Protein AF-A0A8T5A4I4-F1 (afdb_monomer)

pLDDT: mean 79.69, std 13.58, range [39.5, 96.0]

Solvent-accessible surface area (backbone atoms only — not comparable to full-atom values): 17434 Å² total; per-residue (Å²): 123,56,66,47,76,58,90,65,45,59,46,64,82,46,79,45,33,82,41,79,46,53,24,94,77,34,91,79,58,47,58,50,51,38,67,38,46,61,71,57,48,50,56,51,32,55,55,52,27,55,41,34,72,75,67,50,87,82,54,98,83,50,48,92,65,60,65,69,83,78,52,96,81,62,87,65,69,62,61,51,71,70,53,51,48,45,54,47,27,28,56,86,64,82,72,88,83,58,47,38,52,40,41,40,75,75,38,93,63,58,62,67,54,62,55,52,50,49,48,52,29,50,49,54,29,32,78,69,68,49,38,54,69,53,56,52,35,33,53,70,64,42,90,46,72,52,47,50,54,27,56,75,47,74,68,48,74,60,69,67,59,52,51,51,51,42,53,27,52,51,69,37,36,79,58,71,49,84,70,76,63,74,59,83,57,52,49,64,56,53,37,52,44,50,33,51,66,70,52,64,54,56,70,80,41,68,71,53,42,54,50,47,35,65,75,71,64,52,74,63,53,68,59,56,31,51,57,35,39,79,72,74,40,54,69,56,61,31,47,51,45,53,54,22,59,78,61,74,44,67,64,73,62,44,65,80,51,56,76,82,60,94,71,69,55,60,48,78,41,52,70,92,51,41,68,60,42,46,76,73,62,36,45,83,74,50,75,39,79,80,66,34,35,34,32,35,36,126

Secondary structure (DSSP, 8-state):
--EEEETTEEEESSSSEEEEEPGGGSTTSS-EEEEE-HHHHHHHHHHHHHHHHTT----TTS-SSPPSS--TT---SS--HHHHHHHHH-----SSSS--HHHHTT----THHHHHHHHHHHHHHHHTTSS-HHHHHHHTT---HHHHHHHHTTT---HHHHHHHHHHHHHHHHHH-SS-------HHHHHHHHHHHTT-S-TTSHHHHHHHHHHHT-TTHHHHHHHHHHTT--HHHHHHHHHHHHTT--THHHHTT--SSTTS-EEEE-HHHHHHHHHTTEEEEEE-TTS-EEEEE-

Foldseek 3Di:
DQWDDDQLFIDGVDAQAKDKDALVRFPNSAIAIAGHHPVRVVVLRVVSSVCSVVVDDDDPQQESDADPDDDVPCPDRDDDPVVVQDQQQFDPDDDPDHTDHQVSVVHNDGPCVLVVQVLVLVVVLCVVVLDPPQLSCRNSSHDDDVSVVCVVVVNDDDPVVVVVSSSSVNSSNCSNDPPNPPPVPPLVLQQVLVCQLQVVQDLVDPVSLVVLCVVLVPPPLVVQLVVVVVVVDDSSLSSSVSSCVSSVHDSVSCVVVPPPDPPKDKDKAAPVCVVVVVVVQKDWDDQGSVRITIIIHD

Mean predicted aligned error: 16.3 Å

Structure (mmCIF, N/CA/C/O backbone):
data_AF-A0A8T5A4I4-F1
#
_entry.id   AF-A0A8T5A4I4-F1
#
loop_
_atom_site.group_PDB
_atom_site.id
_atom_site.type_symbol
_atom_site.label_atom_id
_atom_site.label_alt_id
_atom_site.label_comp_id
_atom_site.label_asym_id
_atom_site.label_entity_id
_atom_site.label_seq_id
_atom_site.pdbx_PDB_ins_code
_atom_site.Cartn_x
_atom_site.Cartn_y
_atom_site.Cartn_z
_atom_site.occupancy
_atom_site.B_iso_or_equiv
_atom_site.auth_seq_id
_atom_site.auth_comp_id
_atom_site.auth_asym_id
_atom_site.auth_atom_id
_atom_site.pdbx_PDB_model_num
ATOM 1 N N . PRO A 1 1 ? -9.630 -7.684 15.378 1.00 78.06 1 PRO A N 1
ATOM 2 C CA . PRO A 1 1 ? -8.621 -6.972 14.564 1.00 78.06 1 PRO A CA 1
ATOM 3 C C . PRO A 1 1 ? -7.749 -8.013 13.879 1.00 78.06 1 PRO A C 1
ATOM 5 O O . PRO A 1 1 ? -7.455 -9.009 14.527 1.00 78.06 1 PRO A O 1
ATOM 8 N N . GLU A 1 2 ? -7.397 -7.813 12.613 1.00 90.31 2 GLU A N 1
ATOM 9 C CA . GLU A 1 2 ? -6.528 -8.745 11.870 1.00 90.31 2 GLU A CA 1
ATOM 10 C C . GLU A 1 2 ? -5.041 -8.537 12.210 1.00 90.31 2 GLU A C 1
ATOM 12 O O . GLU A 1 2 ? -4.198 -9.296 11.761 1.00 90.31 2 GLU A O 1
ATOM 17 N N . LEU A 1 3 ? -4.719 -7.519 13.015 1.00 91.75 3 LEU A N 1
ATOM 18 C CA . LEU A 1 3 ? -3.384 -7.241 13.540 1.00 91.75 3 LEU A CA 1
ATOM 19 C C . LEU A 1 3 ? -3.188 -7.936 14.894 1.00 91.75 3 LEU A C 1
ATOM 21 O O . LEU A 1 3 ? -4.034 -7.809 15.789 1.00 91.75 3 LEU A O 1
ATOM 25 N N . ARG A 1 4 ? -2.051 -8.616 15.058 1.00 91.81 4 ARG A N 1
ATOM 26 C CA . ARG A 1 4 ? -1.591 -9.242 16.302 1.00 91.81 4 ARG A CA 1
ATOM 27 C C . ARG A 1 4 ? -0.235 -8.685 16.709 1.00 91.81 4 ARG A C 1
ATOM 29 O O . ARG A 1 4 ? 0.627 -8.465 15.869 1.00 91.81 4 ARG A O 1
ATOM 36 N N . ILE A 1 5 ? -0.063 -8.487 18.012 1.00 89.81 5 ILE A N 1
ATOM 37 C CA . ILE A 1 5 ? 1.209 -8.094 18.617 1.00 89.81 5 ILE A CA 1
ATOM 38 C C . ILE A 1 5 ? 1.681 -9.272 19.465 1.00 89.81 5 ILE A C 1
ATOM 40 O O . ILE A 1 5 ? 0.932 -9.752 20.319 1.00 89.81 5 ILE A O 1
ATOM 44 N N . ARG A 1 6 ? 2.894 -9.759 19.202 1.00 85.56 6 ARG A N 1
ATOM 45 C CA . ARG A 1 6 ? 3.540 -10.853 19.935 1.00 85.56 6 ARG A CA 1
ATOM 46 C C . ARG A 1 6 ? 4.913 -10.375 20.392 1.00 85.56 6 ARG A C 1
ATOM 48 O O . ARG A 1 6 ? 5.853 -10.334 19.606 1.00 85.56 6 ARG A O 1
ATOM 55 N N . GLY A 1 7 ? 5.017 -9.973 21.659 1.00 84.19 7 GLY A N 1
ATOM 56 C CA . GLY A 1 7 ? 6.235 -9.350 22.179 1.00 84.19 7 GLY A CA 1
ATOM 57 C C . GLY A 1 7 ? 6.547 -8.050 21.434 1.00 84.19 7 GLY A C 1
ATOM 58 O O . GLY A 1 7 ? 5.744 -7.121 21.462 1.00 84.19 7 GLY A O 1
ATOM 59 N N . SER A 1 8 ? 7.692 -8.006 20.755 1.00 84.62 8 SER A N 1
ATOM 60 C CA . SER A 1 8 ? 8.149 -6.866 19.949 1.00 84.62 8 SER A CA 1
ATOM 61 C C . SER A 1 8 ? 7.781 -6.956 18.463 1.00 84.62 8 SER A C 1
ATOM 63 O O . SER A 1 8 ? 8.153 -6.067 17.703 1.00 84.62 8 SER A O 1
ATOM 65 N N . THR A 1 9 ? 7.069 -8.004 18.036 1.00 88.94 9 THR A N 1
ATOM 66 C CA . THR A 1 9 ? 6.743 -8.254 16.624 1.00 88.94 9 THR A CA 1
ATOM 67 C C . THR A 1 9 ? 5.265 -8.010 16.340 1.00 88.94 9 THR A C 1
ATOM 69 O O . THR A 1 9 ? 4.391 -8.361 17.142 1.00 88.94 9 THR A O 1
ATOM 72 N N . VAL A 1 10 ? 4.979 -7.429 15.175 1.00 91.56 10 VAL A N 1
ATOM 73 C CA . VAL A 1 10 ? 3.622 -7.177 14.680 1.00 91.56 10 VAL A CA 1
ATOM 74 C C . VAL A 1 10 ? 3.348 -8.025 13.439 1.00 91.56 10 VAL A C 1
ATOM 76 O O . VAL A 1 10 ? 4.102 -8.018 12.468 1.00 91.56 10 VAL A O 1
ATOM 79 N N . GLU A 1 11 ? 2.229 -8.744 13.458 1.00 93.06 11 GLU A N 1
ATOM 80 C CA . GLU A 1 11 ? 1.799 -9.640 12.383 1.00 93.06 11 GLU A CA 1
ATOM 81 C C . GLU A 1 11 ? 0.372 -9.310 11.935 1.00 93.06 11 GLU A C 1
ATOM 83 O O . GLU A 1 11 ? -0.484 -8.943 12.745 1.00 93.06 11 GLU A O 1
ATOM 88 N N . PHE A 1 12 ? 0.101 -9.474 10.640 1.00 93.88 12 PHE A N 1
ATOM 89 C CA . PHE A 1 12 ? -1.241 -9.367 10.070 1.00 93.88 12 PHE A CA 1
ATOM 90 C C . PHE A 1 12 ? -1.738 -10.757 9.669 1.00 93.88 12 PHE A C 1
ATOM 92 O O . PHE A 1 12 ? -1.123 -11.421 8.843 1.00 93.88 12 PHE A O 1
ATOM 99 N N . GLU A 1 13 ? -2.877 -11.181 10.217 1.00 93.81 13 GLU A N 1
ATOM 100 C CA . GLU A 1 13 ? -3.538 -12.449 9.876 1.00 93.81 13 GLU A CA 1
ATOM 101 C C . GLU A 1 13 ? -4.001 -12.478 8.412 1.00 93.81 13 GLU A C 1
ATOM 103 O O . GLU A 1 13 ? -4.062 -13.540 7.797 1.00 93.81 13 GLU A O 1
ATOM 108 N N . LYS A 1 14 ? -4.360 -11.311 7.856 1.00 93.88 14 LYS A N 1
ATOM 109 C CA . LYS A 1 14 ? -4.823 -11.148 6.474 1.00 93.88 14 LYS A CA 1
ATOM 110 C C . LYS A 1 14 ? -4.240 -9.882 5.856 1.00 93.88 14 LYS A C 1
ATOM 112 O O . LYS A 1 14 ? -4.303 -8.811 6.459 1.00 93.88 14 LYS A O 1
ATOM 117 N N . VAL A 1 15 ? -3.740 -10.009 4.628 1.00 92.62 15 VAL A N 1
ATOM 118 C CA . VAL A 1 15 ? -3.205 -8.914 3.805 1.00 92.62 15 VAL A CA 1
ATOM 119 C C . VAL A 1 15 ? -3.839 -8.999 2.409 1.00 92.62 15 VAL A C 1
ATOM 121 O O . VAL A 1 15 ? -3.802 -10.084 1.818 1.00 92.62 15 VAL A O 1
ATOM 124 N N . PRO A 1 16 ? -4.422 -7.920 1.847 1.00 95.94 16 PRO A N 1
ATOM 125 C CA . PRO A 1 16 ? -4.654 -6.584 2.424 1.00 95.94 16 PRO A CA 1
ATOM 126 C C . PRO A 1 16 ? -5.438 -6.625 3.745 1.00 95.94 16 PRO A C 1
ATOM 128 O O . PRO A 1 16 ? -6.380 -7.409 3.839 1.00 95.94 16 PRO A O 1
ATOM 131 N N . THR A 1 17 ? -5.101 -5.811 4.755 1.00 95.81 17 THR A N 1
ATOM 132 C CA . THR A 1 17 ? -5.809 -5.843 6.058 1.00 95.81 17 THR A CA 1
ATOM 133 C C . THR A 1 17 ? -7.018 -4.907 6.089 1.00 95.81 17 THR A C 1
ATOM 135 O O . THR A 1 17 ? -7.000 -3.835 5.487 1.00 95.81 17 THR A O 1
ATOM 138 N N . MET A 1 18 ? -8.093 -5.280 6.782 1.00 94.81 18 MET A N 1
ATOM 139 C CA . MET A 1 18 ? -9.329 -4.494 6.825 1.00 94.81 18 MET A CA 1
ATOM 140 C C . MET A 1 18 ? -9.218 -3.253 7.727 1.00 94.81 18 MET A C 1
ATOM 142 O O . MET A 1 18 ? -8.972 -3.349 8.931 1.00 94.81 18 MET A O 1
ATOM 146 N N . ILE A 1 19 ? -9.564 -2.085 7.177 1.00 93.12 19 ILE A N 1
ATOM 147 C CA . ILE A 1 19 ? -9.768 -0.826 7.904 1.00 93.12 19 ILE A CA 1
ATOM 148 C C . ILE A 1 19 ? -11.266 -0.529 7.995 1.00 93.12 19 ILE A C 1
ATOM 150 O O . ILE A 1 19 ? -11.936 -0.314 6.987 1.00 93.12 19 ILE A O 1
ATOM 154 N N . ARG A 1 20 ? -11.801 -0.441 9.218 1.00 91.00 20 ARG A N 1
ATOM 155 C CA . ARG A 1 20 ? -13.218 -0.114 9.460 1.00 91.00 20 ARG A CA 1
ATOM 156 C C . ARG A 1 20 ? -13.394 1.372 9.757 1.00 91.00 20 ARG A C 1
ATOM 158 O O . ARG A 1 20 ? -12.816 1.894 10.711 1.00 91.00 20 ARG A O 1
ATOM 165 N N . VAL A 1 21 ? -14.259 2.034 8.995 1.00 88.38 21 VAL A N 1
ATOM 166 C CA . VAL A 1 21 ? -14.640 3.432 9.202 1.00 88.38 21 VAL A CA 1
ATOM 167 C C . VAL A 1 21 ? -15.964 3.485 9.957 1.00 88.38 21 VAL A C 1
ATOM 169 O O . VAL A 1 21 ? -16.964 2.882 9.567 1.00 88.38 21 VAL A O 1
ATOM 172 N N . ARG A 1 22 ? -15.965 4.198 11.086 1.00 86.62 22 ARG A N 1
ATOM 173 C CA . ARG A 1 22 ? -17.147 4.352 11.944 1.00 86.62 22 ARG A CA 1
ATOM 174 C C . ARG A 1 22 ? -18.182 5.248 11.264 1.00 86.62 22 ARG A C 1
ATOM 176 O O . ARG A 1 22 ? -17.816 6.228 10.622 1.00 86.62 22 ARG A O 1
ATOM 183 N N . ALA A 1 23 ? -19.462 4.977 11.512 1.00 84.88 23 ALA A N 1
ATOM 184 C CA . ALA A 1 23 ? -20.585 5.781 11.024 1.00 84.88 23 ALA A CA 1
ATOM 185 C C . ALA A 1 23 ? -20.416 7.288 11.270 1.00 84.88 23 ALA A C 1
ATOM 187 O O . ALA A 1 23 ? -20.664 8.089 10.377 1.00 84.88 23 ALA A O 1
ATOM 188 N N . SER A 1 24 ? -19.927 7.680 12.451 1.00 84.50 24 SER A N 1
ATOM 189 C CA . SER A 1 24 ? -19.720 9.089 12.816 1.00 84.50 24 SER A CA 1
ATOM 190 C C . SER A 1 24 ? -18.698 9.829 11.947 1.00 84.50 24 SER A C 1
ATOM 192 O O . SER A 1 24 ? -18.703 11.056 11.923 1.00 84.50 24 SER A O 1
ATOM 194 N N . LEU A 1 25 ? -17.824 9.101 11.250 1.00 80.88 25 LEU A N 1
ATOM 195 C CA . LEU A 1 25 ? -16.804 9.649 10.353 1.00 80.88 25 LEU A CA 1
ATOM 196 C C . LEU A 1 25 ? -17.184 9.502 8.875 1.00 80.88 25 LEU A C 1
ATOM 198 O O . LEU A 1 25 ? -16.483 10.021 8.008 1.00 80.88 25 LEU A O 1
ATOM 202 N N . SER A 1 26 ? -18.276 8.796 8.578 1.00 79.06 26 SER A N 1
ATOM 203 C CA . SER A 1 26 ? -18.763 8.612 7.218 1.00 79.06 26 SER A CA 1
ATOM 204 C C . SER A 1 26 ? -19.662 9.770 6.793 1.00 79.06 26 SER A C 1
ATOM 206 O O . SER A 1 26 ? -20.512 10.233 7.557 1.00 79.06 26 SER A O 1
ATOM 208 N N . LYS A 1 27 ? -19.540 10.190 5.528 1.00 73.50 27 LYS A N 1
ATOM 209 C CA . LYS A 1 27 ? -20.433 11.190 4.918 1.00 73.50 27 LYS A CA 1
ATOM 210 C C . LYS A 1 27 ? -21.892 10.733 4.907 1.00 73.50 27 LYS A C 1
ATOM 212 O O . LYS A 1 27 ? -22.799 11.556 4.962 1.00 73.50 27 LYS A O 1
ATOM 217 N N . THR A 1 28 ? -22.115 9.429 4.840 1.00 74.19 28 THR A N 1
ATOM 218 C CA . THR A 1 28 ? -23.440 8.810 4.746 1.00 74.19 28 THR A CA 1
ATOM 219 C C . THR A 1 28 ? -24.008 8.434 6.111 1.00 74.19 28 THR A C 1
ATOM 221 O O . THR A 1 28 ? -25.139 7.967 6.189 1.00 74.19 28 THR A O 1
ATOM 224 N N . ARG A 1 29 ? -23.243 8.658 7.195 1.00 78.19 29 ARG A N 1
ATOM 225 C CA . ARG A 1 29 ? -23.538 8.198 8.564 1.00 78.19 29 ARG A CA 1
ATOM 226 C C . ARG A 1 29 ? -23.704 6.682 8.693 1.00 78.19 29 ARG A C 1
ATOM 228 O O . ARG A 1 29 ? -24.225 6.202 9.696 1.00 78.19 29 ARG A O 1
ATOM 235 N N . LEU A 1 30 ? -23.216 5.928 7.714 1.00 78.00 30 LEU A N 1
ATOM 236 C CA . LEU A 1 30 ? -23.162 4.475 7.742 1.00 78.00 30 LEU A CA 1
ATOM 237 C C . LEU A 1 30 ? -21.717 4.030 7.963 1.00 78.00 30 LEU A C 1
ATOM 239 O O . LEU A 1 30 ? -20.795 4.671 7.450 1.00 78.00 30 LEU A O 1
ATOM 243 N N . PRO A 1 31 ? -21.473 2.973 8.758 1.00 82.31 31 PRO A N 1
ATOM 244 C CA . PRO A 1 31 ? -20.144 2.392 8.791 1.00 82.31 31 PRO A CA 1
ATOM 245 C C . PRO A 1 31 ? -19.814 1.847 7.397 1.00 82.31 31 PRO A C 1
ATOM 247 O O . PRO A 1 31 ? -20.711 1.471 6.650 1.00 82.31 31 PRO A O 1
ATOM 250 N N . TYR A 1 32 ? -18.537 1.763 7.062 1.00 87.31 32 TYR A N 1
ATOM 251 C CA . TYR A 1 32 ? -18.052 1.017 5.899 1.00 87.31 32 TYR A CA 1
ATOM 252 C C . TYR A 1 32 ? -16.645 0.509 6.204 1.00 87.31 32 TYR A C 1
ATOM 254 O O . TYR A 1 32 ? -16.100 0.766 7.285 1.00 87.31 32 TYR A O 1
ATOM 262 N N . PHE A 1 33 ? -16.058 -0.247 5.289 1.00 91.69 33 PHE A N 1
ATOM 263 C CA . PHE A 1 33 ? -14.666 -0.645 5.408 1.00 91.69 33 PHE A CA 1
ATOM 264 C C . PHE A 1 33 ? -13.950 -0.487 4.074 1.00 91.69 33 PHE A C 1
ATOM 266 O O . PHE A 1 33 ? -14.558 -0.457 3.009 1.00 91.69 33 PHE A O 1
ATOM 273 N N . THR A 1 34 ? -12.639 -0.382 4.169 1.00 93.50 34 THR A N 1
ATOM 274 C CA . THR A 1 34 ? -11.708 -0.479 3.051 1.00 93.50 34 THR A CA 1
ATOM 275 C C . THR A 1 34 ? -10.563 -1.390 3.482 1.00 93.50 34 THR A C 1
ATOM 277 O O . THR A 1 34 ? -10.596 -1.946 4.585 1.00 93.50 34 THR A O 1
ATOM 280 N N . PHE A 1 35 ? -9.553 -1.548 2.641 1.00 95.69 35 PHE A N 1
ATOM 281 C CA . PHE A 1 35 ? -8.367 -2.322 2.965 1.00 95.69 35 PHE A CA 1
ATOM 282 C C . PHE A 1 35 ? -7.110 -1.453 2.944 1.00 95.69 35 PHE A C 1
ATOM 284 O O . PHE A 1 35 ? -7.068 -0.405 2.302 1.00 95.69 35 PHE A O 1
ATOM 291 N N . LEU A 1 36 ? -6.099 -1.887 3.689 1.00 95.12 36 LEU A N 1
ATOM 292 C CA . LEU A 1 36 ? -4.731 -1.398 3.615 1.00 95.12 36 LEU A CA 1
ATOM 293 C C . LEU A 1 36 ? -3.931 -2.388 2.778 1.00 95.12 36 LEU A C 1
ATOM 295 O O . LEU A 1 36 ? -3.883 -3.573 3.115 1.00 95.12 36 LEU A O 1
ATOM 299 N N . CYS A 1 37 ? -3.328 -1.901 1.698 1.00 94.19 37 CYS A N 1
ATOM 300 C CA . CYS A 1 37 ? -2.510 -2.711 0.805 1.00 94.19 37 CYS A CA 1
ATOM 301 C C . CYS A 1 37 ? -1.266 -3.278 1.519 1.00 94.19 37 CYS A C 1
ATOM 303 O O . CYS A 1 37 ? -0.893 -2.811 2.598 1.00 94.19 37 CYS A O 1
ATOM 305 N N . SER A 1 38 ? -0.617 -4.277 0.924 1.00 92.56 38 SER A N 1
ATOM 306 C CA . SER A 1 38 ? 0.567 -4.944 1.481 1.00 92.56 38 SER A CA 1
ATOM 307 C C . SER A 1 38 ? 1.708 -3.981 1.837 1.00 92.56 38 SER A C 1
ATOM 309 O O . SER A 1 38 ? 2.175 -4.017 2.970 1.00 92.56 38 SER A O 1
ATOM 311 N N . GLU A 1 39 ? 2.073 -3.048 0.952 1.00 93.19 39 GLU A N 1
ATOM 312 C CA . GLU A 1 39 ? 3.050 -1.978 1.220 1.00 93.19 39 GLU A CA 1
ATOM 313 C C . GLU A 1 39 ? 2.662 -1.146 2.454 1.00 93.19 39 GLU A C 1
ATOM 315 O O . GLU A 1 39 ? 3.468 -0.935 3.359 1.00 93.19 39 GLU A O 1
ATOM 320 N N . GLY A 1 40 ? 1.393 -0.740 2.554 1.00 93.19 40 GLY A N 1
ATOM 321 C CA . GLY A 1 40 ? 0.889 -0.020 3.721 1.00 93.19 40 GLY A CA 1
ATOM 322 C C . GLY A 1 40 ? 0.930 -0.852 5.007 1.00 93.19 40 GLY A C 1
ATOM 323 O O . GLY A 1 40 ? 1.194 -0.305 6.080 1.00 93.19 40 GLY A O 1
ATOM 324 N N . CYS A 1 41 ? 0.697 -2.166 4.919 1.00 94.06 41 CYS A N 1
ATOM 325 C CA . CYS A 1 41 ? 0.837 -3.085 6.049 1.00 94.06 41 CYS A CA 1
ATOM 326 C C . CYS A 1 41 ? 2.295 -3.162 6.514 1.00 94.06 41 CYS A C 1
ATOM 328 O O . CYS A 1 41 ? 2.533 -3.126 7.719 1.00 94.06 41 CYS A O 1
ATOM 330 N N . THR A 1 42 ? 3.255 -3.205 5.587 1.00 93.31 42 THR A N 1
ATOM 331 C CA . THR A 1 42 ? 4.693 -3.190 5.894 1.00 93.31 42 THR A CA 1
ATOM 332 C C . THR A 1 42 ? 5.082 -1.924 6.652 1.00 93.31 42 THR A C 1
ATOM 334 O O . THR A 1 42 ? 5.603 -2.017 7.761 1.00 93.31 42 THR A O 1
ATOM 337 N N . TYR A 1 43 ? 4.723 -0.742 6.144 1.00 93.44 43 TYR A N 1
ATOM 338 C CA . TYR A 1 43 ? 5.022 0.517 6.840 1.00 93.44 43 TYR A CA 1
ATOM 339 C C . TYR A 1 43 ? 4.351 0.610 8.209 1.00 93.44 43 TYR A C 1
ATOM 341 O O . TYR A 1 43 ? 4.928 1.124 9.168 1.00 93.44 43 TYR A O 1
ATOM 349 N N . LEU A 1 44 ? 3.119 0.109 8.323 1.00 93.88 44 LEU A N 1
ATOM 350 C CA . LEU A 1 44 ? 2.417 0.096 9.598 1.00 93.88 44 LEU A CA 1
ATOM 351 C C . LEU A 1 44 ? 3.068 -0.868 10.597 1.00 93.88 44 LEU A C 1
ATOM 353 O O . LEU A 1 44 ? 3.169 -0.526 11.775 1.00 93.88 44 LEU A O 1
ATOM 357 N N . LYS A 1 45 ? 3.515 -2.041 10.139 1.00 94.00 45 LYS A N 1
ATOM 358 C CA . LYS A 1 45 ? 4.274 -3.004 10.943 1.00 94.00 45 LYS A CA 1
ATOM 359 C C . LYS A 1 45 ? 5.529 -2.345 11.503 1.00 94.00 45 LYS A C 1
ATOM 361 O O . LYS A 1 45 ? 5.647 -2.239 12.718 1.00 94.00 45 LYS A O 1
ATOM 366 N N . GLU A 1 46 ? 6.397 -1.833 10.633 1.00 93.12 46 GLU A N 1
ATOM 367 C CA . GLU A 1 46 ? 7.662 -1.195 11.018 1.00 93.12 46 GLU A CA 1
ATOM 368 C C . GLU A 1 46 ? 7.440 -0.047 12.008 1.00 93.12 46 GLU A C 1
ATOM 370 O O . GLU A 1 46 ? 8.130 0.070 13.022 1.00 93.12 46 GLU A O 1
ATOM 375 N N . TYR A 1 47 ? 6.418 0.778 11.767 1.00 92.88 47 TYR A N 1
ATOM 376 C CA . TYR A 1 47 ? 6.072 1.870 12.667 1.00 92.88 47 TYR A CA 1
ATOM 377 C C . TYR A 1 47 ? 5.653 1.375 14.058 1.00 92.88 47 TYR A C 1
ATOM 379 O O . TYR A 1 47 ? 6.106 1.916 15.068 1.00 92.88 47 TYR A O 1
ATOM 387 N N . LEU A 1 48 ? 4.792 0.362 14.145 1.00 92.56 48 LEU A N 1
ATOM 388 C CA . LEU A 1 48 ? 4.342 -0.168 15.433 1.00 92.56 48 LEU A CA 1
ATOM 389 C C . LEU A 1 48 ? 5.452 -0.927 16.163 1.00 92.56 48 LEU A C 1
ATOM 391 O O . LEU A 1 48 ? 5.583 -0.772 17.374 1.00 92.56 48 LEU A O 1
ATOM 395 N N . GLU A 1 49 ? 6.288 -1.675 15.448 1.00 93.62 49 GLU A N 1
ATOM 396 C CA . GLU A 1 49 ? 7.466 -2.336 16.017 1.00 93.62 49 GLU A CA 1
ATOM 397 C C . GLU A 1 49 ? 8.459 -1.310 16.569 1.00 93.62 49 GLU A C 1
ATOM 399 O O . GLU A 1 49 ? 8.939 -1.473 17.689 1.00 93.62 49 GLU A O 1
ATOM 404 N N . SER A 1 50 ? 8.672 -0.185 15.877 1.00 92.06 50 SER A N 1
ATOM 405 C CA . SER A 1 50 ? 9.517 0.902 16.392 1.00 92.06 50 SER A CA 1
ATOM 406 C C . SER A 1 50 ? 8.994 1.487 17.714 1.00 92.06 50 SER A C 1
A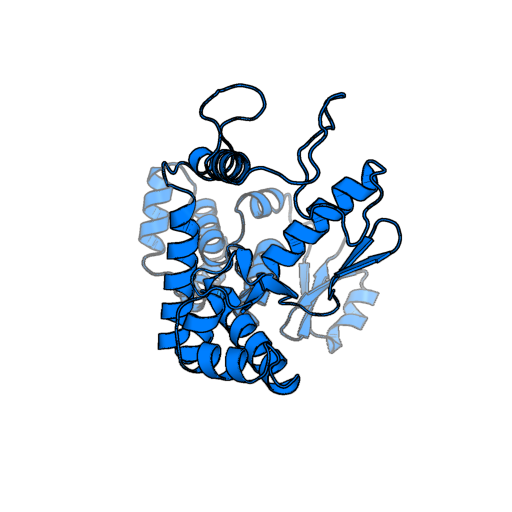TOM 408 O O . SER A 1 50 ? 9.779 1.854 18.588 1.00 92.06 50 SER A O 1
ATOM 410 N N . ARG A 1 51 ? 7.666 1.520 17.904 1.00 89.06 51 ARG A N 1
ATOM 411 C CA . ARG A 1 51 ? 7.023 1.948 19.159 1.00 89.06 51 ARG A CA 1
ATOM 412 C C . ARG A 1 51 ? 7.209 0.921 20.273 1.00 89.06 51 ARG A C 1
ATOM 414 O O . ARG A 1 51 ? 7.498 1.298 21.405 1.00 89.06 51 ARG A O 1
ATOM 421 N N . LEU A 1 52 ? 7.101 -0.367 19.952 1.00 90.25 52 LEU A N 1
ATOM 422 C CA . LEU A 1 52 ? 7.372 -1.446 20.905 1.00 90.25 52 LEU A CA 1
ATOM 423 C C . LEU A 1 52 ? 8.846 -1.444 21.346 1.00 90.25 52 LEU A C 1
ATOM 425 O O . LEU A 1 52 ? 9.129 -1.631 22.526 1.00 90.25 52 LEU A O 1
ATOM 429 N N . MET A 1 53 ? 9.784 -1.165 20.431 1.00 88.19 53 MET A N 1
ATOM 430 C CA . MET A 1 53 ? 11.224 -1.107 20.729 1.00 88.19 53 MET A CA 1
ATOM 431 C C . MET A 1 53 ? 11.595 -0.001 21.724 1.00 88.19 53 MET A C 1
ATOM 433 O O . MET A 1 53 ? 12.509 -0.186 22.522 1.00 88.19 53 MET A O 1
ATOM 437 N N . VAL A 1 54 ? 10.882 1.130 21.720 1.00 87.88 54 VAL A N 1
ATOM 438 C CA . VAL A 1 54 ? 11.076 2.205 22.715 1.00 87.88 54 VAL A CA 1
ATOM 439 C C . VAL A 1 54 ? 10.323 1.952 24.030 1.00 87.88 54 VAL A C 1
ATOM 441 O O . VAL A 1 54 ? 10.263 2.835 24.884 1.00 87.88 54 VAL A O 1
ATOM 444 N N . GLY A 1 55 ? 9.750 0.757 24.206 1.00 86.69 55 GLY A N 1
ATOM 445 C CA . GLY A 1 55 ? 9.053 0.336 25.421 1.00 86.69 55 GLY A CA 1
ATOM 446 C C . GLY A 1 55 ? 7.606 0.821 25.528 1.00 86.69 55 GLY A C 1
ATOM 447 O O . GLY A 1 55 ? 7.046 0.810 26.622 1.00 86.69 55 GLY A O 1
ATOM 448 N N . GLU A 1 56 ? 6.979 1.275 24.435 1.00 88.12 56 GLU A N 1
ATOM 449 C CA . GLU A 1 56 ? 5.560 1.641 24.461 1.00 88.12 56 GLU A CA 1
ATOM 450 C C . GLU A 1 56 ? 4.668 0.390 24.532 1.00 88.12 56 GLU A C 1
ATOM 452 O O . GLU A 1 56 ? 4.705 -0.466 23.651 1.00 88.12 56 GLU A O 1
ATOM 457 N N . GLU A 1 57 ? 3.792 0.315 25.536 1.00 88.19 57 GLU A N 1
ATOM 458 C CA . GLU A 1 57 ? 2.767 -0.729 25.626 1.00 88.19 57 GLU A CA 1
ATOM 459 C C . GLU A 1 57 ? 1.567 -0.407 24.719 1.00 88.19 57 GLU A C 1
ATOM 461 O O . GLU A 1 57 ? 0.781 0.518 24.963 1.00 88.19 57 GLU A O 1
ATOM 466 N N . LEU A 1 58 ? 1.408 -1.181 23.645 1.00 89.12 58 LEU A N 1
ATOM 467 C CA . LEU A 1 58 ? 0.311 -1.024 22.692 1.00 89.12 58 LEU A CA 1
ATOM 468 C C . LEU A 1 58 ? -0.889 -1.902 23.074 1.00 89.12 58 LEU A C 1
ATOM 470 O O . LEU A 1 58 ? -0.786 -3.125 23.114 1.00 89.12 58 LEU A O 1
ATOM 474 N N . THR A 1 59 ? -2.053 -1.282 23.284 1.00 88.94 59 THR A N 1
ATOM 475 C CA . THR A 1 59 ? -3.332 -1.975 23.517 1.00 88.94 59 THR A CA 1
ATOM 476 C C . THR A 1 59 ? -4.270 -1.806 22.314 1.00 88.94 59 THR A C 1
ATOM 478 O O . THR A 1 59 ? -4.035 -0.936 21.468 1.00 88.94 59 THR A O 1
ATOM 481 N N . PRO A 1 60 ? -5.375 -2.572 22.214 1.00 87.62 60 PRO A N 1
ATOM 482 C CA . PRO A 1 60 ? -6.379 -2.381 21.159 1.00 87.62 60 PRO A CA 1
ATOM 483 C C . PRO A 1 60 ? -6.983 -0.968 21.103 1.00 87.62 60 PRO A C 1
ATOM 485 O O . PRO A 1 60 ? -7.514 -0.549 20.074 1.00 87.62 60 PRO A O 1
ATOM 488 N N . GLU A 1 61 ? -6.914 -0.219 22.201 1.00 86.88 61 GLU A N 1
ATOM 489 C CA . GLU A 1 61 ? -7.400 1.149 22.305 1.00 86.88 61 GLU A CA 1
ATOM 490 C C . GLU A 1 61 ? -6.305 2.186 22.031 1.00 86.88 61 GLU A C 1
ATOM 492 O O . GLU A 1 61 ? -6.634 3.376 21.950 1.00 86.88 61 GLU A O 1
ATOM 497 N N . SER A 1 62 ? -5.033 1.785 21.932 1.00 88.19 62 SER A N 1
ATOM 498 C CA . SER A 1 62 ? -3.923 2.681 21.604 1.00 88.19 62 SER A CA 1
ATOM 499 C C . SER A 1 62 ? -4.133 3.326 20.229 1.00 88.19 62 SER A C 1
ATOM 501 O O . SER A 1 62 ? -4.669 2.706 19.306 1.00 88.19 62 SER A O 1
ATOM 503 N N . PRO A 1 63 ? -3.738 4.600 20.057 1.00 89.25 63 PRO A N 1
ATOM 504 C CA . PRO A 1 63 ? -3.808 5.247 18.755 1.00 89.25 63 PRO A CA 1
ATOM 505 C C . PRO A 1 63 ? -2.911 4.516 17.756 1.00 89.25 63 PRO A C 1
ATOM 507 O O . PRO A 1 63 ? -1.738 4.263 18.042 1.00 89.25 63 PRO A O 1
ATOM 510 N N . LEU A 1 64 ? -3.452 4.228 16.567 1.00 89.81 64 LEU A N 1
ATOM 511 C CA . LEU A 1 64 ? -2.676 3.601 15.500 1.00 89.81 64 LEU A CA 1
ATOM 512 C C . LEU A 1 64 ? -1.506 4.489 15.088 1.00 89.81 64 LEU A C 1
ATOM 514 O O . LEU A 1 64 ? -0.397 3.996 15.024 1.00 89.81 64 LEU A O 1
ATOM 518 N N . ILE A 1 65 ? -1.758 5.788 14.895 1.00 89.12 65 ILE A N 1
ATOM 519 C CA . ILE A 1 65 ? -0.739 6.824 14.695 1.00 89.12 65 ILE A CA 1
ATOM 520 C C . ILE A 1 65 ? -0.760 7.739 15.919 1.00 89.12 65 ILE A C 1
ATOM 522 O O . ILE A 1 65 ? -1.725 8.484 16.134 1.00 89.12 65 ILE A O 1
ATOM 526 N N . ALA A 1 66 ? 0.279 7.652 16.746 1.00 84.12 66 ALA A N 1
ATOM 527 C CA . ALA A 1 66 ? 0.363 8.390 17.998 1.00 84.12 66 ALA A CA 1
ATOM 528 C C . ALA A 1 66 ? 0.857 9.833 17.782 1.00 84.12 66 ALA A C 1
ATOM 530 O O . ALA A 1 66 ? 1.636 10.104 16.861 1.00 84.12 66 ALA A O 1
ATOM 531 N N . PRO A 1 67 ? 0.455 10.790 18.638 1.00 73.62 67 PRO A N 1
ATOM 532 C CA . PRO A 1 67 ? 1.237 12.007 18.821 1.00 73.62 67 PRO A CA 1
ATOM 533 C C . PRO A 1 67 ? 2.646 11.602 19.277 1.00 73.62 67 PRO A C 1
ATOM 535 O O . PRO A 1 67 ? 2.755 10.819 20.215 1.00 73.62 67 PRO A O 1
ATOM 538 N N . GLY A 1 68 ? 3.704 12.099 18.617 1.00 66.19 68 GLY A N 1
ATOM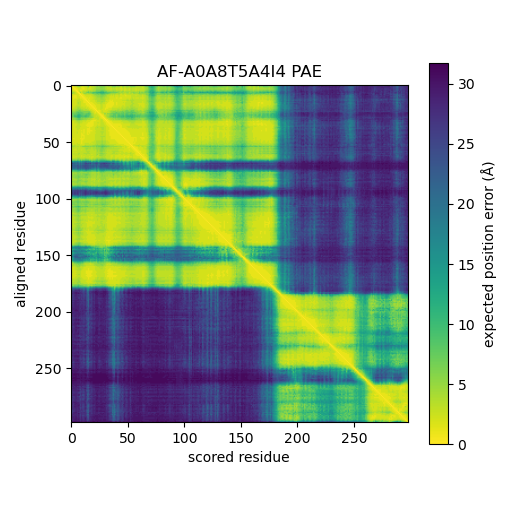 539 C CA . GLY A 1 68 ? 5.095 11.858 19.045 1.00 66.19 68 GLY A CA 1
ATOM 540 C C . GLY A 1 68 ? 5.347 12.279 20.500 1.00 66.19 68 GLY A C 1
ATOM 541 O O . GLY A 1 68 ? 4.451 12.875 21.097 1.00 66.19 68 GLY A O 1
ATOM 542 N N . GLU A 1 69 ? 6.541 11.970 21.035 1.00 56.62 69 GLU A N 1
ATOM 543 C CA . GLU A 1 69 ? 6.929 12.066 22.460 1.00 56.62 69 GLU A CA 1
ATOM 544 C C . GLU A 1 69 ? 5.952 12.860 23.327 1.00 56.62 69 GLU A C 1
ATOM 546 O O . GLU A 1 69 ? 5.795 14.080 23.165 1.00 56.62 69 GLU A O 1
ATOM 551 N N . ARG A 1 70 ? 5.288 12.135 24.241 1.00 53.38 70 ARG A N 1
ATOM 552 C CA . ARG A 1 70 ? 4.359 12.675 25.235 1.00 53.38 70 ARG A CA 1
ATOM 553 C C . ARG A 1 70 ? 4.998 13.895 25.886 1.00 53.38 70 ARG A C 1
ATOM 555 O O . ARG A 1 70 ? 5.764 13.784 26.837 1.00 53.38 70 ARG A O 1
ATOM 562 N N . ARG A 1 71 ? 4.638 15.091 25.416 1.00 51.22 71 ARG A N 1
ATOM 563 C CA . ARG A 1 71 ? 4.821 16.285 26.235 1.00 51.22 71 ARG A CA 1
ATOM 564 C C . ARG A 1 71 ? 4.077 16.009 27.532 1.00 51.22 71 ARG A C 1
ATOM 566 O O . ARG A 1 71 ? 2.959 15.503 27.491 1.00 51.22 71 ARG A O 1
ATOM 573 N N . VAL A 1 72 ? 4.685 16.373 28.651 1.00 47.97 72 VAL A N 1
ATOM 574 C CA . VAL A 1 72 ? 4.199 16.122 30.019 1.00 47.97 72 VAL A CA 1
ATOM 575 C C . VAL A 1 72 ? 2.730 16.561 30.229 1.00 47.97 72 VAL A C 1
ATOM 577 O O . VAL A 1 72 ? 2.040 16.021 31.081 1.00 47.97 72 VAL A O 1
ATOM 580 N N . ASN A 1 73 ? 2.205 17.445 29.366 1.00 47.91 73 ASN A N 1
ATOM 581 C CA . ASN A 1 73 ? 0.824 17.948 29.370 1.00 47.91 73 ASN A CA 1
ATOM 582 C C . ASN A 1 73 ? -0.077 17.417 28.226 1.00 47.91 73 ASN A C 1
ATOM 584 O O . ASN A 1 73 ? -1.116 18.007 27.919 1.00 47.91 73 ASN A O 1
ATOM 588 N N . ALA A 1 74 ? 0.307 16.344 27.531 1.00 56.09 74 ALA A N 1
ATOM 589 C CA . ALA A 1 74 ? -0.464 15.776 26.426 1.00 56.09 74 ALA A CA 1
ATOM 590 C C . ALA A 1 74 ? -1.590 14.866 26.946 1.00 56.09 74 ALA A C 1
ATOM 592 O O . ALA A 1 74 ? -1.472 13.648 26.985 1.00 56.09 74 ALA A O 1
ATOM 593 N N . THR A 1 75 ? -2.730 15.460 27.292 1.00 57.38 75 THR A N 1
ATOM 594 C CA . THR A 1 75 ? -3.950 14.744 27.722 1.00 57.38 75 THR A CA 1
ATOM 595 C C . THR A 1 75 ? -4.676 14.004 26.590 1.00 57.38 75 THR A C 1
ATOM 597 O O . THR A 1 75 ? -5.700 13.359 26.815 1.00 57.38 75 THR A O 1
ATOM 600 N N . ARG A 1 76 ? -4.200 14.111 25.343 1.00 66.44 76 ARG A N 1
ATOM 601 C CA . ARG A 1 76 ? -4.920 13.630 24.158 1.00 66.44 76 ARG A CA 1
ATOM 602 C C . ARG A 1 76 ? -4.383 12.307 23.640 1.00 66.44 76 ARG A C 1
ATOM 604 O O . ARG A 1 76 ? -3.223 12.202 23.262 1.00 66.44 76 ARG A O 1
ATOM 611 N N . LYS A 1 77 ? -5.302 11.348 23.509 1.00 77.25 77 LYS A N 1
ATOM 612 C CA . LYS A 1 77 ? -5.031 10.010 22.977 1.00 77.25 77 LYS A CA 1
ATOM 613 C C . LYS A 1 77 ? -4.791 9.981 21.462 1.00 77.25 77 LYS A C 1
ATOM 615 O O . LYS A 1 77 ? -3.975 9.201 21.005 1.00 77.25 77 LYS A O 1
ATOM 620 N N . PHE A 1 78 ? -5.476 10.821 20.683 1.00 84.00 78 PHE A N 1
ATOM 621 C CA . PHE A 1 78 ? -5.408 10.808 19.213 1.00 84.00 78 PHE A CA 1
ATOM 622 C C . PHE A 1 78 ? -4.920 12.143 18.640 1.00 84.00 78 PHE A C 1
ATOM 624 O O . PHE A 1 78 ? -5.174 13.210 19.207 1.00 84.00 78 PHE A O 1
ATOM 631 N N . LEU A 1 79 ? -4.260 12.081 17.479 1.00 83.94 79 LEU A N 1
ATOM 632 C CA . LEU A 1 79 ? -3.885 13.257 16.695 1.00 83.94 79 LEU A CA 1
ATOM 633 C C . LEU A 1 79 ? -5.116 14.018 16.186 1.00 83.94 79 LEU A C 1
ATOM 635 O O . LEU A 1 79 ? -6.137 13.436 15.827 1.00 83.94 79 LEU A O 1
ATOM 639 N N . TRP A 1 80 ? -4.990 15.341 16.088 1.00 83.12 80 TRP A N 1
ATOM 640 C CA . TRP A 1 80 ? -5.969 16.165 15.383 1.00 83.12 80 TRP A CA 1
ATOM 641 C C . TRP A 1 80 ? -5.886 15.950 13.874 1.00 83.12 80 TRP A C 1
ATOM 643 O O . TRP A 1 80 ? -4.790 15.839 13.322 1.00 83.12 80 TRP A O 1
ATOM 653 N N . SER A 1 81 ? -7.027 16.013 13.187 1.00 82.38 81 SER A N 1
ATOM 654 C CA . SER A 1 81 ? -7.085 15.970 11.718 1.00 82.38 81 SER A CA 1
ATOM 655 C C . SER A 1 81 ? -6.218 17.059 11.074 1.00 82.38 81 SER A C 1
ATOM 657 O O . SER A 1 81 ? -5.516 16.803 10.098 1.00 82.38 81 SER A O 1
ATOM 659 N N . THR A 1 82 ? -6.178 18.254 11.670 1.00 84.38 82 THR A N 1
ATOM 660 C CA . THR A 1 82 ? -5.304 19.359 11.244 1.00 84.38 82 THR A CA 1
ATOM 661 C C . THR A 1 82 ? -3.821 19.015 11.383 1.00 84.38 82 THR A C 1
ATOM 663 O O . THR A 1 82 ? -3.026 19.364 10.511 1.00 84.38 82 THR A O 1
ATOM 666 N N . LYS A 1 83 ? -3.439 18.284 12.439 1.00 84.06 83 LYS A N 1
ATOM 667 C CA . LYS A 1 83 ? -2.062 17.827 12.656 1.00 84.06 83 LYS A CA 1
ATOM 668 C C . LYS A 1 83 ? -1.681 16.719 11.677 1.00 84.06 83 LYS A C 1
ATOM 670 O O . LYS A 1 83 ? -0.590 16.792 11.125 1.00 84.06 83 LYS A O 1
ATOM 675 N N . VAL A 1 84 ? -2.576 15.768 11.402 1.00 85.94 84 VAL A N 1
ATOM 676 C CA . VAL A 1 84 ? -2.381 14.753 10.350 1.00 85.94 84 VAL A CA 1
ATOM 677 C C . VAL A 1 84 ? -2.165 15.432 8.997 1.00 85.94 84 VAL A C 1
ATOM 679 O O . VAL A 1 84 ? -1.180 15.157 8.319 1.00 85.94 84 VAL A O 1
ATOM 682 N N . GLY A 1 85 ? -3.015 16.399 8.641 1.00 85.88 85 GLY A N 1
ATOM 683 C CA . GLY A 1 85 ? -2.863 17.164 7.403 1.00 85.88 85 GLY A CA 1
ATOM 684 C C . GLY A 1 85 ? -1.550 17.951 7.326 1.00 85.88 85 GLY A C 1
ATOM 685 O O . GLY A 1 85 ? -0.974 18.067 6.247 1.00 85.88 85 GLY A O 1
ATOM 686 N N . ALA A 1 86 ? -1.057 18.472 8.454 1.00 84.06 86 ALA A N 1
ATOM 687 C CA . ALA A 1 86 ? 0.235 19.151 8.523 1.00 84.06 86 ALA A CA 1
ATOM 688 C C . ALA A 1 86 ? 1.423 18.186 8.375 1.00 84.06 86 ALA A C 1
ATOM 690 O O . ALA A 1 86 ? 2.384 18.534 7.695 1.00 84.06 86 ALA A O 1
ATOM 691 N N . ILE A 1 87 ? 1.348 16.989 8.972 1.00 86.00 87 ILE A N 1
ATOM 692 C CA . ILE A 1 87 ? 2.365 15.934 8.827 1.00 86.00 87 ILE A CA 1
ATOM 693 C C . ILE A 1 87 ? 2.427 15.476 7.366 1.00 86.00 87 ILE A C 1
ATOM 695 O O . ILE A 1 87 ? 3.496 15.533 6.772 1.00 86.00 87 ILE A O 1
ATOM 699 N N . LEU A 1 88 ? 1.284 15.129 6.762 1.00 88.19 88 LEU A N 1
ATOM 700 C CA . LEU A 1 88 ? 1.218 14.701 5.359 1.00 88.19 88 LEU A CA 1
ATOM 701 C C . LEU A 1 88 ? 1.743 15.773 4.399 1.00 88.19 88 LEU A C 1
ATOM 703 O O . LEU A 1 88 ? 2.481 15.470 3.467 1.00 88.19 88 LEU A O 1
ATOM 707 N N . ARG A 1 89 ? 1.376 17.042 4.622 1.00 86.75 89 ARG A N 1
ATOM 708 C CA . ARG A 1 89 ? 1.838 18.145 3.770 1.00 86.75 89 ARG A CA 1
ATOM 709 C C . ARG A 1 89 ? 3.338 18.410 3.919 1.00 86.75 89 ARG A C 1
ATOM 711 O O . ARG A 1 89 ? 3.958 18.850 2.958 1.00 86.75 89 ARG A O 1
ATOM 718 N N . GLY A 1 90 ? 3.895 18.197 5.108 1.00 81.94 90 GLY A N 1
ATOM 719 C CA . GLY A 1 90 ? 5.263 18.581 5.426 1.00 81.94 90 GLY A CA 1
ATOM 720 C C . GLY A 1 90 ? 5.409 20.049 5.831 1.00 81.94 90 GLY A C 1
ATOM 721 O O . GLY A 1 90 ? 4.705 20.955 5.356 1.00 81.94 90 GLY A O 1
ATOM 722 N N . SER A 1 91 ? 6.360 20.295 6.731 1.00 70.06 91 SER A N 1
ATOM 723 C CA . SER A 1 91 ? 6.767 21.642 7.138 1.00 70.06 91 SER A CA 1
ATOM 724 C C . SER A 1 91 ? 7.645 22.294 6.066 1.00 70.06 91 SER A C 1
ATOM 726 O O . SER A 1 91 ? 8.465 21.628 5.447 1.00 70.06 91 SER A O 1
ATOM 728 N N . ARG A 1 92 ? 7.510 23.616 5.884 1.00 64.00 92 ARG A N 1
ATOM 729 C CA . ARG A 1 92 ? 8.471 24.434 5.114 1.00 64.00 92 ARG A CA 1
ATOM 730 C C . ARG A 1 92 ? 9.658 24.906 5.960 1.00 64.00 92 ARG A C 1
ATOM 732 O O . ARG A 1 92 ? 10.594 25.478 5.417 1.00 64.00 92 ARG A O 1
ATOM 739 N N . ARG A 1 93 ? 9.607 24.740 7.290 1.00 58.16 93 ARG A N 1
ATOM 740 C CA . ARG A 1 93 ? 10.717 25.147 8.162 1.00 58.16 93 ARG A CA 1
ATOM 741 C C . ARG A 1 93 ? 11.904 24.228 7.922 1.00 58.16 93 ARG A C 1
ATOM 743 O O . ARG A 1 93 ? 11.831 23.047 8.247 1.00 58.16 93 ARG A O 1
ATOM 750 N N . ALA A 1 94 ? 12.982 24.808 7.411 1.00 47.44 94 ALA A N 1
ATOM 751 C CA . ALA A 1 94 ? 14.303 24.212 7.449 1.00 47.44 94 ALA A CA 1
ATOM 752 C C . ALA A 1 94 ? 14.743 24.092 8.919 1.00 47.44 94 ALA A C 1
ATOM 754 O O . ALA A 1 94 ? 14.858 25.094 9.622 1.00 47.44 94 ALA A O 1
ATOM 755 N N . GLY A 1 95 ? 14.912 22.861 9.405 1.00 49.38 95 GLY A N 1
ATOM 756 C CA . GLY A 1 95 ? 15.417 22.593 10.752 1.00 49.38 95 GLY A CA 1
ATOM 757 C C . GLY A 1 95 ? 15.065 21.190 11.243 1.00 49.38 95 GLY A C 1
ATOM 758 O O . GLY A 1 95 ? 13.902 20.924 11.533 1.00 49.38 95 GLY A O 1
ATOM 759 N N . LYS A 1 96 ? 16.100 20.341 11.357 1.00 43.06 96 LYS A N 1
ATOM 760 C CA . LYS A 1 96 ? 16.097 18.879 11.586 1.00 43.06 96 LYS A CA 1
ATOM 761 C C . LYS A 1 96 ? 15.484 18.055 10.437 1.00 43.06 96 LYS A C 1
ATOM 763 O O . LYS A 1 96 ? 14.374 17.554 10.560 1.00 43.06 96 LYS A O 1
ATOM 768 N N . GLY A 1 97 ? 16.240 17.891 9.344 1.00 52.34 97 GLY A N 1
ATOM 769 C CA . GLY A 1 97 ? 16.007 16.809 8.365 1.00 52.34 97 GLY A CA 1
ATOM 770 C C . GLY A 1 97 ? 15.380 17.175 7.012 1.00 52.34 97 GLY A C 1
ATOM 771 O O . GLY A 1 97 ? 15.009 16.272 6.277 1.00 52.34 97 GLY A O 1
ATOM 772 N N . GLY A 1 98 ? 15.275 18.461 6.656 1.00 57.59 98 GLY A N 1
ATOM 773 C CA . GLY A 1 98 ? 14.693 18.883 5.370 1.00 57.59 98 GLY A CA 1
ATOM 774 C C . GLY A 1 98 ? 13.155 18.805 5.322 1.00 57.59 98 GLY A C 1
ATOM 775 O O . GLY A 1 98 ? 12.514 18.477 6.325 1.00 57.59 98 GLY A O 1
ATOM 776 N N . PRO A 1 99 ? 12.527 19.190 4.195 1.00 66.56 99 PRO A N 1
ATOM 777 C CA . PRO A 1 99 ? 11.088 19.036 4.022 1.00 66.56 99 PRO A CA 1
ATOM 778 C C . PRO A 1 99 ? 10.725 17.539 4.007 1.00 66.56 99 PRO A C 1
ATOM 780 O O . PRO A 1 99 ? 11.396 16.739 3.369 1.00 66.56 99 PRO A O 1
ATOM 783 N N . THR A 1 100 ? 9.664 17.153 4.717 1.00 78.12 100 THR A N 1
ATOM 784 C CA . THR A 1 100 ? 9.138 15.773 4.761 1.00 78.12 100 THR A CA 1
ATOM 785 C C . THR A 1 100 ? 7.767 15.688 4.088 1.00 78.12 100 THR A C 1
ATOM 787 O O . THR A 1 100 ? 7.179 16.714 3.734 1.00 78.12 100 THR A O 1
ATOM 790 N N . GLY A 1 101 ? 7.232 14.480 3.895 1.00 85.44 101 GLY A N 1
ATOM 791 C CA . GLY A 1 101 ? 5.911 14.282 3.288 1.00 85.44 101 GLY A CA 1
ATOM 792 C C . GLY A 1 101 ? 5.826 14.827 1.857 1.00 85.44 101 GLY A C 1
ATOM 793 O O . GLY A 1 101 ? 6.808 14.809 1.120 1.00 85.44 101 GLY A O 1
ATOM 794 N N . ILE A 1 102 ? 4.660 15.355 1.473 1.00 86.69 102 ILE A N 1
ATOM 795 C CA . ILE A 1 102 ? 4.373 15.829 0.104 1.00 86.69 102 ILE A CA 1
ATOM 796 C C . ILE A 1 102 ? 5.374 16.901 -0.360 1.00 86.69 102 ILE A C 1
ATOM 798 O O . ILE A 1 102 ? 5.892 16.828 -1.471 1.00 86.69 102 ILE A O 1
ATOM 802 N N . ARG A 1 103 ? 5.678 17.883 0.497 1.00 86.62 103 ARG A N 1
ATOM 803 C CA . ARG A 1 103 ? 6.656 18.936 0.178 1.00 86.62 103 ARG A CA 1
ATOM 804 C C . ARG A 1 103 ? 8.090 18.439 0.179 1.00 86.62 103 ARG A C 1
ATOM 806 O O . ARG A 1 103 ? 8.903 18.984 -0.557 1.00 86.62 103 ARG A O 1
ATOM 813 N N . GLY A 1 104 ? 8.388 17.428 0.993 1.00 84.25 104 GLY A N 1
ATOM 814 C CA . GLY A 1 104 ? 9.674 16.736 0.965 1.00 84.25 104 GLY A CA 1
ATOM 815 C C . GLY A 1 104 ? 9.954 16.075 -0.372 1.00 84.25 104 GLY A C 1
ATOM 816 O O . GLY A 1 104 ? 11.060 16.171 -0.883 1.00 84.25 104 GLY A O 1
ATOM 817 N N . ALA A 1 105 ? 8.913 15.512 -0.978 1.00 84.25 105 ALA A N 1
ATOM 818 C CA . ALA A 1 105 ? 8.955 14.933 -2.314 1.00 84.25 105 ALA A CA 1
ATOM 819 C C . ALA A 1 105 ? 8.893 15.974 -3.457 1.00 84.25 105 ALA A C 1
ATOM 821 O O . ALA A 1 105 ? 8.770 15.593 -4.615 1.00 84.25 105 ALA A O 1
ATOM 822 N N . GLY A 1 106 ? 8.952 17.282 -3.165 1.00 87.12 106 GLY A N 1
ATOM 823 C CA . GLY A 1 106 ? 8.976 18.340 -4.186 1.00 87.12 106 GLY A CA 1
ATOM 824 C C . GLY A 1 106 ? 7.606 18.820 -4.684 1.00 87.12 106 GLY A C 1
ATOM 825 O O . GLY A 1 106 ? 7.545 19.642 -5.596 1.00 87.12 106 GLY A O 1
ATOM 826 N N . PHE A 1 107 ? 6.499 18.380 -4.077 1.00 85.44 107 PHE A N 1
ATOM 827 C CA . PHE A 1 107 ? 5.145 18.771 -4.488 1.00 85.44 107 PHE A CA 1
ATOM 828 C C . PHE A 1 107 ? 4.523 19.812 -3.534 1.00 85.44 107 PHE A C 1
ATOM 830 O O . PHE A 1 107 ? 4.673 19.728 -2.317 1.00 85.44 107 PHE A O 1
ATOM 837 N N . ASP A 1 108 ? 3.733 20.773 -4.037 1.00 84.81 108 ASP A N 1
ATOM 838 C CA . ASP A 1 108 ? 2.919 21.682 -3.187 1.00 84.81 108 ASP A CA 1
ATOM 839 C C . ASP A 1 108 ? 1.448 21.229 -3.077 1.00 84.81 108 ASP A C 1
ATOM 841 O O . ASP A 1 108 ? 0.526 22.026 -2.877 1.00 84.81 108 ASP A O 1
ATOM 845 N N . TRP A 1 109 ? 1.207 19.921 -3.202 1.00 86.88 109 TRP A N 1
ATOM 846 C CA . TRP A 1 109 ? -0.136 19.349 -3.165 1.00 86.88 109 TRP A CA 1
ATOM 847 C C . TRP A 1 109 ? -0.800 19.453 -1.785 1.00 86.88 109 TRP A C 1
ATOM 849 O O . TRP A 1 109 ? -0.176 19.522 -0.720 1.00 86.88 109 TRP A O 1
ATOM 859 N N . ARG A 1 110 ? -2.135 19.434 -1.794 1.00 81.88 110 ARG A N 1
ATOM 860 C CA . ARG A 1 110 ? -2.946 19.233 -0.586 1.00 81.88 110 ARG A CA 1
ATOM 861 C C . ARG A 1 110 ? -3.052 17.728 -0.294 1.00 81.88 110 ARG A C 1
ATOM 863 O O . ARG A 1 110 ? -3.182 16.966 -1.243 1.00 81.88 110 ARG A O 1
ATOM 870 N N . PRO A 1 111 ? -3.145 17.291 0.979 1.00 84.81 111 PRO A N 1
ATOM 871 C CA . PRO A 1 111 ? -3.294 15.867 1.312 1.00 84.81 111 PRO A CA 1
ATOM 872 C C . PRO A 1 111 ? -4.461 15.151 0.613 1.00 84.81 111 PRO A C 1
ATOM 874 O O . PRO A 1 111 ? -4.361 13.970 0.314 1.00 84.81 111 PRO A O 1
ATOM 877 N N . TYR A 1 112 ? -5.550 15.866 0.307 1.00 83.19 112 TYR A N 1
ATOM 878 C CA . TYR A 1 112 ? -6.686 15.318 -0.444 1.00 83.19 112 TYR A CA 1
ATOM 879 C C . TYR A 1 112 ? -6.303 14.779 -1.837 1.00 83.19 112 TYR A C 1
ATOM 881 O O . TYR A 1 112 ? -6.961 13.867 -2.326 1.00 83.19 112 TYR A O 1
ATOM 889 N N . VAL A 1 113 ? -5.225 15.275 -2.453 1.00 86.75 113 VAL A N 1
ATOM 890 C CA . VAL A 1 113 ? -4.739 14.778 -3.753 1.00 86.75 113 VAL A CA 1
ATOM 891 C C . VAL A 1 113 ? -4.373 13.293 -3.683 1.00 86.75 113 VAL A C 1
ATOM 893 O O . VAL A 1 113 ? -4.656 12.568 -4.625 1.00 86.75 113 VAL A O 1
ATOM 896 N N . LEU A 1 114 ? -3.863 12.805 -2.546 1.00 87.88 114 LEU A N 1
ATOM 897 C CA . LEU A 1 114 ? -3.564 11.377 -2.358 1.00 87.88 114 LEU A CA 1
ATOM 898 C C . LEU A 1 114 ? -4.827 10.508 -2.428 1.00 87.88 114 LEU A C 1
ATOM 900 O O . LEU A 1 114 ? -4.792 9.382 -2.912 1.00 87.88 114 LEU A O 1
ATOM 904 N N . ARG A 1 115 ? -5.970 11.044 -1.982 1.00 87.62 115 ARG A N 1
ATOM 905 C CA . ARG A 1 115 ? -7.259 10.362 -2.121 1.00 87.62 115 ARG A CA 1
ATOM 906 C C . ARG A 1 115 ? -7.732 10.351 -3.573 1.00 87.62 115 ARG A C 1
ATOM 908 O O . ARG A 1 115 ? -8.271 9.341 -4.001 1.00 87.62 115 ARG A O 1
ATOM 915 N N . ALA A 1 116 ? -7.548 11.451 -4.304 1.00 85.38 116 ALA A N 1
ATOM 916 C CA . ALA A 1 116 ? -7.875 11.505 -5.729 1.00 85.38 116 ALA A CA 1
ATOM 917 C C . ALA A 1 116 ? -7.002 10.533 -6.539 1.00 85.38 116 ALA A C 1
ATOM 919 O O . ALA A 1 116 ? -7.518 9.831 -7.394 1.00 85.38 116 ALA A O 1
ATOM 920 N N . TYR A 1 117 ? -5.714 10.425 -6.204 1.00 86.81 117 TYR A N 1
ATOM 921 C CA . TYR A 1 117 ? -4.813 9.426 -6.779 1.00 86.81 117 TYR A CA 1
ATOM 922 C C . TYR A 1 117 ? -5.334 7.997 -6.568 1.00 86.81 117 TYR A C 1
ATOM 924 O O . TYR A 1 117 ? -5.453 7.246 -7.531 1.0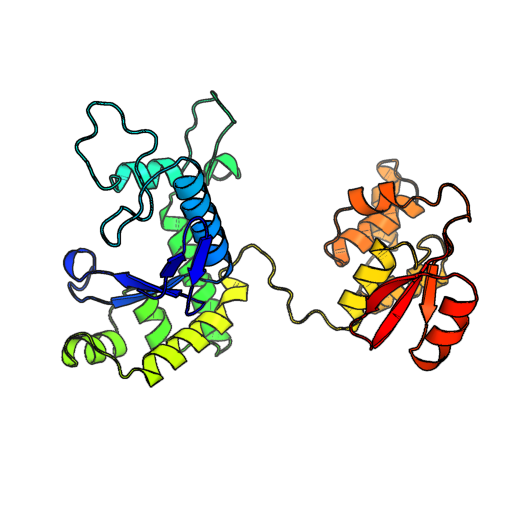0 86.81 117 TYR A O 1
ATOM 932 N N . ALA A 1 118 ? -5.718 7.643 -5.335 1.00 89.94 118 ALA A N 1
ATOM 933 C CA . ALA A 1 118 ? -6.286 6.326 -5.046 1.00 89.94 118 ALA A CA 1
ATOM 934 C C . ALA A 1 118 ? -7.614 6.069 -5.790 1.00 89.94 118 ALA 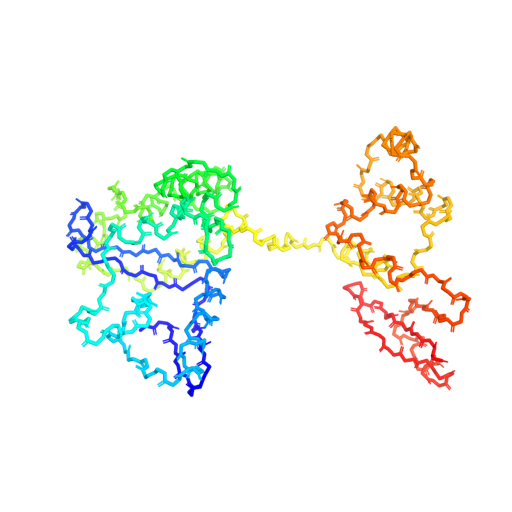A C 1
ATOM 936 O O . ALA A 1 118 ? -7.857 4.946 -6.223 1.00 89.94 118 ALA A O 1
ATOM 937 N N . ASP A 1 119 ? -8.457 7.094 -5.965 1.00 86.38 119 ASP A N 1
ATOM 938 C CA . ASP A 1 119 ? -9.694 6.989 -6.755 1.00 86.38 119 ASP A CA 1
ATOM 939 C C . ASP A 1 119 ? -9.389 6.675 -8.221 1.00 86.38 119 ASP A C 1
ATOM 941 O O . ASP A 1 119 ? -9.911 5.706 -8.764 1.00 86.38 119 ASP A O 1
ATOM 945 N N . THR A 1 120 ? -8.478 7.436 -8.836 1.00 84.94 120 THR A N 1
ATOM 946 C CA . THR A 1 120 ? -8.035 7.213 -10.218 1.00 84.94 120 THR A CA 1
ATOM 947 C C . THR A 1 120 ? -7.397 5.835 -10.389 1.00 84.94 120 THR A C 1
ATOM 949 O O . THR A 1 120 ? -7.666 5.154 -11.372 1.00 84.94 120 THR A O 1
ATOM 952 N N . ALA A 1 121 ? -6.585 5.383 -9.432 1.00 89.62 121 ALA A N 1
ATOM 953 C CA . ALA A 1 121 ? -5.994 4.046 -9.459 1.00 89.62 121 ALA A CA 1
ATOM 954 C C . ALA A 1 121 ? -7.062 2.939 -9.453 1.00 89.62 121 ALA A C 1
ATOM 956 O O . ALA A 1 121 ? -6.976 1.982 -10.224 1.00 89.62 121 ALA A O 1
ATOM 957 N N . LEU A 1 122 ? -8.099 3.083 -8.622 1.00 92.38 122 LEU A N 1
ATOM 958 C CA . LEU A 1 122 ? -9.223 2.147 -8.600 1.00 92.38 122 LEU A CA 1
ATOM 959 C C . LEU A 1 122 ? -10.110 2.262 -9.846 1.00 92.38 122 LEU A C 1
ATOM 961 O O . LEU A 1 122 ? -10.672 1.257 -10.264 1.00 92.38 122 LEU A O 1
ATOM 965 N N . ASP A 1 123 ? -10.234 3.446 -10.444 1.00 87.19 123 ASP A N 1
ATOM 966 C CA . ASP A 1 123 ? -10.943 3.670 -11.711 1.00 87.19 123 ASP A CA 1
ATOM 967 C C . ASP A 1 123 ? -10.234 2.958 -12.877 1.00 87.19 123 ASP A C 1
ATOM 969 O O . ASP A 1 123 ? -10.858 2.231 -13.651 1.00 87.19 123 ASP A O 1
ATOM 973 N N . ILE A 1 124 ? -8.900 3.043 -12.934 1.00 86.75 124 ILE A N 1
ATOM 974 C CA . ILE A 1 124 ? -8.081 2.265 -13.874 1.00 86.75 124 ILE A CA 1
ATOM 975 C C . ILE A 1 124 ? -8.294 0.764 -13.642 1.00 86.75 124 ILE A C 1
ATOM 977 O O . ILE A 1 124 ? -8.519 0.021 -14.599 1.00 86.75 124 ILE A O 1
ATOM 981 N N . ALA A 1 125 ? -8.261 0.303 -12.390 1.00 92.88 125 ALA A N 1
ATOM 982 C CA . ALA A 1 125 ? -8.505 -1.101 -12.068 1.00 92.88 125 ALA A CA 1
ATOM 983 C C . ALA A 1 125 ? -9.930 -1.562 -12.443 1.00 92.88 125 ALA A C 1
ATOM 985 O O . ALA A 1 125 ? -10.101 -2.693 -12.902 1.00 92.88 125 ALA A O 1
ATOM 986 N N . GLU A 1 126 ? -10.935 -0.692 -12.300 1.00 90.88 126 GLU A N 1
ATOM 987 C CA . GLU A 1 126 ? -12.318 -0.926 -12.737 1.00 90.88 126 GLU A CA 1
ATOM 988 C C . GLU A 1 126 ? -12.384 -1.105 -14.258 1.00 90.88 126 GLU A C 1
ATOM 990 O O . GLU A 1 126 ? -12.933 -2.100 -14.727 1.00 90.88 126 GLU A O 1
ATOM 995 N N . SER A 1 127 ? -11.755 -0.212 -15.031 1.00 88.69 127 SER A N 1
ATOM 996 C CA . SER A 1 127 ? -11.714 -0.311 -16.501 1.00 88.69 127 SER A CA 1
ATOM 997 C C . SER A 1 127 ? -11.059 -1.603 -17.008 1.00 88.69 127 SER A C 1
ATOM 999 O O . SER A 1 127 ? -11.388 -2.091 -18.086 1.00 88.69 127 SER A O 1
ATOM 1001 N N . LYS A 1 128 ? -10.163 -2.190 -16.205 1.00 90.06 128 LYS A N 1
ATOM 1002 C CA . LYS A 1 128 ? -9.496 -3.472 -16.474 1.00 90.06 128 LYS A CA 1
ATOM 1003 C C . LYS A 1 128 ? -10.260 -4.684 -15.930 1.00 90.06 128 LYS A C 1
ATOM 1005 O O . LYS A 1 128 ? -9.753 -5.800 -15.992 1.00 90.06 128 LYS A O 1
ATOM 1010 N N . GLY A 1 129 ? -11.450 -4.481 -15.364 1.00 89.88 129 GLY A N 1
ATOM 1011 C CA . GLY A 1 129 ? -12.300 -5.544 -14.828 1.00 89.88 129 GLY A CA 1
ATOM 1012 C C . GLY A 1 129 ? -11.783 -6.187 -13.537 1.00 89.88 129 GLY A C 1
ATOM 1013 O O . GLY A 1 129 ? -12.256 -7.254 -13.151 1.00 89.88 129 GLY A O 1
ATOM 1014 N N . LEU A 1 130 ? -10.818 -5.572 -12.846 1.00 92.62 130 LEU A N 1
ATOM 1015 C CA . LEU A 1 130 ? -10.220 -6.144 -11.632 1.00 92.62 130 LEU A CA 1
ATOM 1016 C C . LEU A 1 130 ? -11.126 -5.983 -10.406 1.00 92.62 130 LEU A C 1
ATOM 1018 O O . LEU A 1 130 ? -11.092 -6.815 -9.491 1.00 92.62 130 LEU A O 1
ATOM 1022 N N . ILE A 1 131 ? -11.943 -4.931 -10.409 1.00 94.25 131 ILE A N 1
ATOM 1023 C CA . ILE A 1 131 ? -12.893 -4.564 -9.363 1.00 94.25 131 ILE A CA 1
ATOM 1024 C C . ILE A 1 131 ? -14.196 -4.069 -9.999 1.00 94.25 131 ILE A C 1
ATOM 1026 O O . ILE A 1 131 ? -14.186 -3.462 -11.065 1.00 94.25 131 ILE A O 1
ATOM 1030 N N . SER A 1 132 ? -15.327 -4.324 -9.343 1.00 91.81 132 SER A N 1
ATOM 1031 C CA . SER A 1 132 ? -16.625 -3.821 -9.792 1.00 91.81 132 SER A CA 1
ATOM 1032 C C . SER A 1 132 ? -16.846 -2.362 -9.375 1.00 91.81 132 SER A C 1
ATOM 1034 O O . SER A 1 132 ? -16.400 -1.936 -8.303 1.00 91.81 132 SER A O 1
ATOM 1036 N N . HIS A 1 133 ? -17.615 -1.615 -10.175 1.00 88.44 133 HIS A N 1
ATOM 1037 C CA . HIS A 1 133 ? -18.015 -0.242 -9.848 1.00 88.44 133 HIS A CA 1
ATOM 1038 C C . HIS A 1 133 ? -18.591 -0.106 -8.424 1.00 88.44 133 HIS A C 1
ATOM 1040 O O . HIS A 1 133 ? -18.143 0.764 -7.670 1.00 88.44 133 HIS A O 1
ATOM 1046 N N . PRO A 1 134 ? -19.518 -0.985 -7.977 1.00 89.69 134 PRO A N 1
ATOM 1047 C CA . PRO A 1 134 ? -20.088 -0.861 -6.640 1.00 89.69 134 PRO A CA 1
ATOM 1048 C C . PRO A 1 134 ? -19.069 -1.097 -5.513 1.00 89.69 134 PRO A C 1
ATOM 1050 O O . PRO A 1 134 ? -19.172 -0.459 -4.464 1.00 89.69 134 PRO A O 1
ATOM 1053 N N . TRP A 1 135 ? -18.069 -1.968 -5.708 1.00 91.44 135 TRP A N 1
ATOM 1054 C CA . TRP A 1 135 ? -16.992 -2.169 -4.730 1.00 91.44 135 TRP A CA 1
ATOM 1055 C C . TRP A 1 135 ? -16.035 -0.981 -4.672 1.00 91.44 135 TRP A C 1
ATOM 1057 O O . TRP A 1 135 ? -15.674 -0.566 -3.571 1.00 91.44 135 TRP A O 1
ATOM 1067 N N . ARG A 1 136 ? -15.689 -0.370 -5.814 1.00 91.50 136 ARG A N 1
ATOM 1068 C CA . ARG A 1 136 ? -14.900 0.871 -5.823 1.00 91.50 136 ARG A CA 1
ATOM 1069 C C . ARG A 1 136 ? -15.612 1.984 -5.057 1.00 91.50 136 ARG A C 1
ATOM 1071 O O . ARG A 1 136 ? -15.019 2.575 -4.153 1.00 91.50 136 ARG A O 1
ATOM 1078 N N . GLN A 1 137 ? -16.884 2.246 -5.373 1.00 88.19 137 GLN A N 1
ATOM 1079 C CA . GLN A 1 137 ? -17.672 3.272 -4.678 1.00 88.19 137 GLN A CA 1
ATOM 1080 C C . GLN A 1 137 ? -17.738 2.992 -3.169 1.00 88.19 137 GLN A C 1
ATOM 1082 O O . GLN A 1 137 ? -17.548 3.906 -2.363 1.00 88.19 137 GLN A O 1
ATOM 1087 N N . PHE A 1 138 ? -17.911 1.725 -2.775 1.00 89.50 138 PHE A N 1
ATOM 1088 C CA . PHE A 1 138 ? -17.908 1.317 -1.371 1.00 89.50 138 PHE A CA 1
ATOM 1089 C C . PHE A 1 138 ? -16.564 1.580 -0.672 1.00 89.50 138 PHE A C 1
ATOM 1091 O O . PHE A 1 138 ? -16.552 2.173 0.406 1.00 89.50 138 PHE A O 1
ATOM 1098 N N . PHE A 1 139 ? -15.428 1.214 -1.278 1.00 90.56 139 PHE A N 1
ATOM 1099 C CA . PHE A 1 139 ? -14.096 1.468 -0.705 1.00 90.56 139 PHE A CA 1
ATOM 1100 C C . PHE A 1 139 ? -13.784 2.957 -0.564 1.00 90.56 139 PHE A C 1
ATOM 1102 O O . PHE A 1 139 ? -13.097 3.364 0.378 1.00 90.56 139 PHE A O 1
ATOM 1109 N N . MET A 1 140 ? -14.339 3.779 -1.453 1.00 87.38 140 MET A N 1
ATOM 1110 C CA . MET A 1 140 ? -14.260 5.232 -1.364 1.00 87.38 140 MET A CA 1
ATOM 1111 C C . MET A 1 140 ? -15.258 5.818 -0.354 1.00 87.38 140 MET A C 1
ATOM 1113 O O . MET A 1 140 ? -15.170 7.003 -0.034 1.00 87.38 140 MET A O 1
ATOM 1117 N N . GLY A 1 141 ? -16.178 5.038 0.215 1.00 85.81 141 GLY A N 1
ATOM 1118 C CA . GLY A 1 141 ? -17.223 5.550 1.106 1.00 85.81 141 GLY A CA 1
ATOM 1119 C C . GLY A 1 141 ? -18.198 6.485 0.382 1.00 85.81 141 GLY A C 1
ATOM 1120 O O . GLY A 1 141 ? -18.655 7.481 0.952 1.00 85.81 141 GLY A O 1
ATOM 1121 N N . HIS A 1 142 ? -18.434 6.227 -0.903 1.00 83.88 142 HIS A N 1
ATOM 1122 C CA . HIS A 1 142 ? -19.444 6.893 -1.715 1.00 83.88 142 HIS A CA 1
ATOM 1123 C C . HIS A 1 142 ? -20.778 6.142 -1.624 1.00 83.88 142 HIS A C 1
ATOM 1125 O O . HIS A 1 142 ? -20.817 4.950 -1.317 1.00 83.88 142 HIS A O 1
ATOM 1131 N N . LYS A 1 143 ? -21.875 6.853 -1.914 1.00 73.94 143 LYS A N 1
ATOM 1132 C CA . LYS A 1 143 ? -23.209 6.249 -1.944 1.00 73.94 143 LYS A CA 1
ATOM 1133 C C . LYS A 1 143 ? -23.352 5.312 -3.135 1.00 73.94 143 LYS A C 1
ATOM 1135 O O . LYS A 1 143 ? -23.027 5.701 -4.251 1.00 73.94 143 LYS A O 1
ATOM 1140 N N . GLY A 1 144 ? -23.890 4.119 -2.902 1.00 67.88 144 GLY A N 1
ATOM 1141 C CA . GLY A 1 144 ? -24.169 3.154 -3.963 1.00 67.88 144 GLY A CA 1
ATOM 1142 C C . GLY A 1 144 ? -24.939 1.928 -3.478 1.00 67.88 144 GLY A C 1
ATOM 1143 O O . GLY A 1 144 ? -25.205 1.770 -2.285 1.00 67.88 144 GLY A O 1
ATOM 1144 N N . ASP A 1 145 ? -25.265 1.034 -4.410 1.00 65.06 145 ASP A N 1
ATOM 1145 C CA . ASP A 1 145 ? -26.134 -0.127 -4.168 1.00 65.06 145 ASP A CA 1
ATOM 1146 C C . ASP A 1 145 ? -25.593 -1.089 -3.107 1.00 65.06 145 ASP A C 1
ATOM 1148 O O . ASP A 1 145 ? -26.347 -1.653 -2.311 1.00 65.06 145 ASP A O 1
ATOM 1152 N N . ILE A 1 146 ? -24.272 -1.263 -3.052 1.00 66.88 146 ILE A N 1
ATOM 1153 C CA . ILE A 1 146 ? -23.633 -2.107 -2.036 1.00 66.88 146 ILE A CA 1
ATOM 1154 C C . ILE A 1 146 ? -23.668 -1.452 -0.661 1.00 66.88 146 ILE A C 1
ATOM 1156 O O . ILE A 1 146 ? -23.875 -2.148 0.330 1.00 66.88 146 ILE A O 1
ATOM 1160 N N . GLU A 1 147 ? -23.528 -0.129 -0.578 1.00 56.94 147 GLU A N 1
ATOM 1161 C CA . GLU A 1 147 ? -23.687 0.581 0.690 1.00 56.94 147 GLU A CA 1
ATOM 1162 C C . GLU A 1 147 ? -25.131 0.461 1.199 1.00 56.94 147 GLU A C 1
ATOM 1164 O O . GLU A 1 147 ? -25.348 0.192 2.383 1.00 56.94 147 GLU A O 1
ATOM 1169 N N . ALA A 1 148 ? -26.116 0.560 0.299 1.00 59.00 148 ALA A N 1
ATOM 1170 C CA . ALA A 1 148 ? -27.516 0.322 0.627 1.00 59.00 148 ALA A CA 1
ATOM 1171 C C . ALA A 1 148 ? -27.712 -1.100 1.180 1.00 59.00 148 ALA A C 1
ATOM 1173 O O . ALA A 1 148 ? -28.184 -1.238 2.307 1.00 59.00 148 ALA A O 1
ATOM 1174 N N . ARG A 1 149 ? -27.232 -2.142 0.483 1.00 60.38 149 ARG A N 1
ATOM 1175 C CA . ARG A 1 149 ? -27.291 -3.542 0.958 1.00 60.38 149 ARG A CA 1
ATOM 1176 C C . ARG A 1 149 ? -26.555 -3.768 2.285 1.00 60.38 149 ARG A C 1
ATOM 1178 O O . ARG A 1 149 ? -27.032 -4.512 3.142 1.00 60.38 149 ARG A O 1
ATOM 1185 N N . TYR A 1 150 ? -25.407 -3.121 2.482 1.00 56.84 150 TYR A N 1
ATOM 1186 C CA . TYR A 1 150 ? -24.638 -3.203 3.724 1.00 56.84 150 TYR A CA 1
ATOM 1187 C C . TYR A 1 150 ? -25.381 -2.559 4.895 1.00 56.84 150 TYR A C 1
ATOM 1189 O O . TYR A 1 150 ? -25.444 -3.129 5.986 1.00 56.84 150 TYR A O 1
ATOM 1197 N N . SER A 1 151 ? -25.973 -1.386 4.672 1.00 56.00 151 SER A N 1
ATOM 1198 C CA . SER A 1 151 ? -26.731 -0.659 5.689 1.00 56.00 151 SER A CA 1
ATOM 1199 C C . SER A 1 151 ? -28.015 -1.381 6.089 1.00 56.00 151 SER A C 1
ATOM 1201 O O . SER A 1 151 ? -28.295 -1.496 7.284 1.00 56.00 151 SER A O 1
ATOM 1203 N N . THR A 1 152 ? -28.735 -1.961 5.124 1.00 57.38 152 THR A N 1
ATOM 1204 C CA . THR A 1 152 ? -29.935 -2.768 5.380 1.00 57.38 152 THR A CA 1
ATOM 1205 C C . THR A 1 152 ? -29.602 -4.065 6.118 1.00 57.38 152 THR A C 1
ATOM 1207 O O . THR A 1 152 ? -30.361 -4.478 6.991 1.00 57.38 152 THR A O 1
ATOM 1210 N N . ASN A 1 153 ? -28.420 -4.650 5.889 1.00 59.56 153 ASN A N 1
ATOM 1211 C CA . ASN A 1 153 ? -27.920 -5.814 6.634 1.00 59.56 153 ASN A CA 1
ATOM 1212 C C . ASN A 1 153 ? -27.252 -5.455 7.979 1.00 59.56 153 ASN A C 1
ATOM 1214 O O . ASN A 1 153 ? -26.382 -6.181 8.464 1.00 59.56 153 ASN A O 1
ATOM 1218 N N . LYS A 1 154 ? -27.634 -4.333 8.610 1.00 59.03 154 LYS A N 1
ATOM 1219 C CA . LYS A 1 154 ? -27.090 -3.872 9.907 1.00 59.03 154 LYS A CA 1
ATOM 1220 C C . LYS A 1 154 ? -25.559 -3.713 9.904 1.00 59.03 154 LYS A C 1
ATOM 1222 O O . LYS A 1 154 ? -24.901 -3.948 10.919 1.00 59.03 154 LYS A O 1
ATOM 1227 N N . GLY A 1 155 ? -24.976 -3.338 8.767 1.00 60.94 155 GLY A N 1
ATOM 1228 C CA . GLY A 1 155 ? -23.530 -3.185 8.618 1.00 60.94 155 GLY A CA 1
ATOM 1229 C C . GLY A 1 155 ? -22.770 -4.511 8.680 1.00 60.94 155 GLY A C 1
ATOM 1230 O O . GLY A 1 155 ? -21.668 -4.562 9.232 1.00 60.94 155 GLY A O 1
ATOM 1231 N N . ARG A 1 156 ? -23.356 -5.599 8.164 1.00 65.56 156 ARG A N 1
ATOM 1232 C CA . ARG A 1 156 ? -22.688 -6.898 8.015 1.00 65.56 156 ARG A CA 1
ATOM 1233 C C . ARG A 1 156 ? -22.845 -7.412 6.585 1.00 65.56 156 ARG A C 1
ATOM 1235 O O . ARG A 1 156 ? -23.960 -7.567 6.099 1.00 65.56 156 ARG A O 1
ATOM 1242 N N . LEU A 1 157 ? -21.720 -7.678 5.926 1.00 77.06 157 LEU A N 1
ATOM 1243 C CA . LEU A 1 157 ? -21.686 -8.478 4.700 1.00 77.06 157 LEU A CA 1
ATOM 1244 C C . LEU A 1 157 ? -21.406 -9.942 5.067 1.00 77.06 157 LEU A C 1
ATOM 1246 O O . LEU A 1 157 ? -20.769 -10.183 6.100 1.00 77.06 157 LEU A O 1
ATOM 1250 N N . PRO A 1 158 ? -21.856 -10.909 4.248 1.00 84.12 158 PRO A N 1
ATOM 1251 C CA . PRO A 1 158 ? -21.410 -12.292 4.359 1.00 84.12 158 PRO A CA 1
ATOM 1252 C C . PRO A 1 158 ? -19.872 -12.371 4.358 1.00 84.12 158 PRO A C 1
ATOM 1254 O O . PRO A 1 158 ? -19.248 -11.639 3.584 1.00 84.12 158 PRO A O 1
ATOM 1257 N N . PRO A 1 159 ? -19.246 -13.226 5.191 1.00 86.19 159 PRO A N 1
ATOM 1258 C CA . PRO A 1 159 ? -17.789 -13.356 5.239 1.00 86.19 159 PRO A CA 1
ATOM 1259 C C . PRO A 1 159 ? -17.159 -13.643 3.872 1.00 86.19 159 PRO A C 1
ATOM 1261 O O . PRO A 1 159 ? -16.161 -13.019 3.530 1.00 86.19 159 PRO A O 1
ATOM 1264 N N . ASP A 1 160 ? -17.789 -14.494 3.064 1.00 87.56 160 ASP A N 1
ATOM 1265 C CA . ASP A 1 160 ? -17.286 -14.860 1.734 1.00 87.56 160 ASP A CA 1
ATOM 1266 C C . ASP A 1 160 ? -17.229 -13.647 0.800 1.00 87.56 160 ASP A C 1
ATOM 1268 O O . ASP A 1 160 ? -16.216 -13.397 0.154 1.00 87.56 160 ASP A O 1
ATOM 1272 N N . MET A 1 161 ? -18.263 -12.800 0.831 1.00 88.50 161 MET A N 1
ATOM 1273 C CA . MET A 1 161 ? -18.285 -11.545 0.075 1.00 88.50 161 MET A CA 1
ATOM 1274 C C . MET A 1 161 ? -17.180 -10.584 0.531 1.00 88.50 161 MET A C 1
ATOM 1276 O O . MET A 1 161 ? -16.584 -9.890 -0.288 1.00 88.50 161 MET A O 1
ATOM 1280 N N . VAL A 1 162 ? -16.884 -10.523 1.833 1.00 90.94 162 VAL A N 1
ATOM 1281 C CA . VAL A 1 162 ? -15.777 -9.701 2.349 1.00 90.94 162 VAL A CA 1
ATOM 1282 C C . VAL A 1 162 ? -14.436 -10.197 1.812 1.00 90.94 162 VAL A C 1
ATOM 1284 O O . VAL A 1 162 ? -13.586 -9.379 1.459 1.00 90.94 162 VAL A O 1
ATOM 1287 N N . GLU A 1 163 ? -14.236 -11.511 1.738 1.00 94.00 163 GLU A N 1
ATOM 1288 C CA . GLU A 1 163 ? -13.004 -12.087 1.197 1.00 94.00 163 GLU A CA 1
ATOM 1289 C C . GLU A 1 163 ? -12.905 -11.926 -0.325 1.00 94.00 163 GLU A C 1
ATOM 1291 O O . GLU A 1 163 ? -11.827 -11.610 -0.825 1.00 94.00 163 GLU A O 1
ATOM 1296 N N . GLU A 1 164 ? -14.013 -11.997 -1.064 1.00 93.38 164 GLU A N 1
ATOM 1297 C CA . GLU A 1 164 ? -14.046 -11.624 -2.484 1.00 93.38 164 GLU A CA 1
ATOM 1298 C C . GLU A 1 164 ? -13.675 -10.150 -2.694 1.00 93.38 164 GLU A C 1
ATOM 1300 O O . GLU A 1 164 ? -12.859 -9.824 -3.560 1.00 93.38 164 GLU A O 1
ATOM 1305 N N . MET A 1 165 ? -14.217 -9.253 -1.864 1.00 94.50 165 MET A N 1
ATOM 1306 C CA . MET A 1 165 ? -13.866 -7.831 -1.875 1.00 94.50 165 MET A CA 1
ATOM 1307 C C . MET A 1 165 ? -12.383 -7.621 -1.553 1.00 94.50 165 MET A C 1
ATOM 1309 O O . MET A 1 165 ? -11.733 -6.790 -2.189 1.00 94.50 165 MET A O 1
ATOM 1313 N N . ARG A 1 166 ? -11.823 -8.385 -0.607 1.00 95.56 166 ARG A N 1
ATOM 1314 C CA . ARG A 1 166 ? -10.390 -8.351 -0.284 1.00 95.56 166 ARG A CA 1
ATOM 1315 C C . ARG A 1 166 ? -9.543 -8.828 -1.458 1.00 95.56 166 ARG A C 1
ATOM 1317 O O . ARG A 1 166 ? -8.559 -8.175 -1.792 1.00 95.56 166 ARG A O 1
ATOM 1324 N N . ALA A 1 167 ? -9.925 -9.926 -2.108 1.00 95.44 167 ALA A N 1
ATOM 1325 C CA . ALA A 1 167 ? -9.236 -10.445 -3.286 1.00 95.44 167 ALA A CA 1
ATOM 1326 C C . ALA A 1 167 ? -9.284 -9.448 -4.454 1.00 95.44 167 ALA A C 1
ATOM 1328 O O . ALA A 1 167 ? -8.278 -9.241 -5.130 1.00 95.44 167 ALA A O 1
ATOM 1329 N N . ALA A 1 168 ? -10.422 -8.779 -4.660 1.00 95.19 168 ALA A N 1
ATOM 1330 C CA . ALA A 1 168 ? -10.552 -7.715 -5.651 1.00 95.19 168 ALA A CA 1
ATOM 1331 C C . ALA A 1 168 ? -9.655 -6.519 -5.340 1.00 95.19 168 ALA A C 1
ATOM 1333 O O . ALA A 1 168 ? -8.937 -6.052 -6.222 1.00 95.19 168 ALA A O 1
ATOM 1334 N N . TYR A 1 169 ? -9.626 -6.070 -4.083 1.00 96.00 169 TYR A N 1
ATOM 1335 C CA . TYR A 1 169 ? -8.702 -5.025 -3.652 1.00 96.00 169 TYR A CA 1
ATOM 1336 C C . TYR A 1 169 ? -7.241 -5.444 -3.867 1.00 96.00 169 TYR A C 1
ATOM 1338 O O . TYR A 1 169 ? -6.455 -4.657 -4.384 1.00 96.00 169 TYR A O 1
ATOM 1346 N N . LYS A 1 170 ? -6.884 -6.696 -3.544 1.00 95.25 170 LYS A N 1
ATOM 1347 C CA . LYS A 1 170 ? -5.529 -7.235 -3.739 1.00 95.25 170 LYS A CA 1
ATOM 1348 C C . LYS A 1 170 ? -5.084 -7.156 -5.202 1.00 95.25 170 LYS A C 1
ATOM 1350 O O . LYS A 1 170 ? -3.974 -6.721 -5.475 1.00 95.25 170 LYS A O 1
ATOM 1355 N N . ARG A 1 171 ? -5.963 -7.488 -6.155 1.00 94.00 171 ARG A N 1
ATOM 1356 C CA . ARG A 1 171 ? -5.677 -7.332 -7.596 1.00 94.00 171 ARG A CA 1
ATOM 1357 C C . ARG A 1 171 ? -5.432 -5.880 -8.017 1.00 94.00 171 ARG A C 1
ATOM 1359 O O . ARG A 1 171 ? -4.805 -5.650 -9.045 1.00 94.00 171 ARG A O 1
ATOM 1366 N N . CYS A 1 172 ? -5.928 -4.909 -7.252 1.00 94.62 172 CYS A N 1
ATOM 1367 C CA . CYS A 1 172 ? -5.731 -3.485 -7.517 1.00 94.62 172 CYS A CA 1
ATOM 1368 C C . CYS A 1 172 ? -4.425 -2.935 -6.919 1.00 94.62 172 CYS A C 1
ATOM 1370 O O . CYS A 1 172 ? -4.047 -1.817 -7.264 1.00 94.62 172 CYS A O 1
ATOM 1372 N N . GLU A 1 173 ? -3.730 -3.682 -6.047 1.00 92.31 173 GLU A N 1
ATOM 1373 C CA . GLU A 1 173 ? -2.492 -3.227 -5.391 1.00 92.31 173 GLU A CA 1
ATOM 1374 C C . GLU A 1 173 ? -1.427 -2.681 -6.351 1.00 92.31 173 GLU A C 1
ATOM 1376 O O . GLU A 1 173 ? -0.873 -1.634 -6.020 1.00 92.31 173 GLU A O 1
ATOM 1381 N N . PRO A 1 174 ? -1.197 -3.258 -7.550 1.00 89.06 174 PRO A N 1
ATOM 1382 C CA . PRO A 1 174 ? -0.217 -2.719 -8.496 1.00 89.06 174 PRO A CA 1
ATOM 1383 C C . PRO A 1 174 ? -0.468 -1.267 -8.935 1.00 89.06 174 PRO A C 1
ATOM 1385 O O . PRO A 1 174 ? 0.450 -0.610 -9.409 1.00 89.06 174 PRO A O 1
ATOM 1388 N N . TYR A 1 175 ? -1.697 -0.757 -8.795 1.00 89.62 175 TYR A N 1
ATOM 1389 C CA . TYR A 1 175 ? -2.041 0.643 -9.089 1.00 89.62 175 TYR A CA 1
ATOM 1390 C C . TYR A 1 175 ? -2.038 1.536 -7.844 1.00 89.62 175 TYR A C 1
ATOM 1392 O O . TYR A 1 175 ? -2.077 2.757 -7.964 1.00 89.62 175 TYR A O 1
ATOM 1400 N N . LEU A 1 176 ? -2.060 0.935 -6.654 1.00 89.31 176 LEU A N 1
ATOM 1401 C CA . LEU A 1 176 ? -2.181 1.626 -5.369 1.00 89.31 176 LEU A CA 1
ATOM 1402 C C . LEU A 1 176 ? -0.842 1.773 -4.644 1.00 89.31 176 LEU A C 1
ATOM 1404 O O . LEU A 1 176 ? -0.779 2.504 -3.656 1.00 89.31 176 LEU A O 1
ATOM 1408 N N . GLN A 1 177 ? 0.181 1.052 -5.095 1.00 87.31 177 GLN A N 1
ATOM 1409 C CA . GLN A 1 177 ? 1.471 0.947 -4.430 1.00 87.31 177 GLN A CA 1
ATOM 1410 C C . GLN A 1 177 ? 2.578 1.659 -5.192 1.00 87.31 177 GLN A C 1
ATOM 1412 O O . GLN A 1 177 ? 2.514 1.818 -6.411 1.00 87.31 177 GLN A O 1
ATOM 1417 N N . THR A 1 178 ? 3.591 2.100 -4.448 1.00 81.38 178 THR A N 1
ATOM 1418 C CA . THR A 1 178 ? 4.770 2.771 -5.010 1.00 81.38 178 THR A CA 1
ATOM 1419 C C . THR A 1 178 ? 5.956 1.842 -5.149 1.00 81.38 178 THR A C 1
ATOM 1421 O O . THR A 1 178 ? 6.709 1.950 -6.117 1.00 81.38 178 THR A O 1
ATOM 1424 N N . ILE A 1 179 ? 6.085 0.881 -4.235 1.00 69.56 179 ILE A N 1
ATOM 1425 C CA . ILE A 1 179 ? 6.897 -0.297 -4.483 1.00 69.56 179 ILE A CA 1
ATOM 1426 C C . ILE A 1 179 ? 6.271 -0.985 -5.683 1.00 69.56 179 ILE A C 1
ATOM 1428 O O . ILE A 1 179 ? 5.109 -1.398 -5.647 1.00 69.56 179 ILE A O 1
ATOM 1432 N N . SER A 1 180 ? 7.050 -1.098 -6.753 1.00 55.00 180 SER A N 1
ATOM 1433 C CA . SER A 1 180 ? 6.749 -2.028 -7.821 1.00 55.00 180 SER A CA 1
ATOM 1434 C C . SER A 1 180 ? 6.652 -3.395 -7.153 1.00 55.00 180 SER A C 1
ATOM 1436 O O . SER A 1 180 ? 7.670 -4.037 -6.897 1.00 55.00 180 SER A O 1
ATOM 1438 N N . GLN A 1 181 ? 5.437 -3.850 -6.818 1.00 48.81 181 GLN A N 1
ATOM 1439 C CA . GLN A 1 181 ? 5.225 -5.286 -6.787 1.00 48.81 181 GLN A CA 1
ATOM 1440 C C . GLN A 1 181 ? 5.734 -5.707 -8.137 1.00 48.81 181 GLN A C 1
ATOM 1442 O O . GLN A 1 181 ? 5.285 -5.134 -9.138 1.00 48.81 181 GLN A O 1
ATOM 1447 N N . GLY A 1 182 ? 6.726 -6.593 -8.157 1.00 44.66 182 GLY A N 1
ATOM 1448 C CA . GLY A 1 182 ? 7.049 -7.266 -9.389 1.00 44.66 182 GLY A CA 1
ATOM 1449 C C . GLY A 1 182 ? 5.701 -7.623 -10.001 1.00 44.66 182 GLY A C 1
ATOM 1450 O O . GLY A 1 182 ? 4.970 -8.449 -9.454 1.00 44.66 182 GLY A O 1
ATOM 1451 N N . ARG A 1 183 ? 5.352 -6.961 -11.124 1.00 41.62 183 ARG A N 1
ATOM 1452 C CA . ARG A 1 183 ? 4.705 -7.675 -12.230 1.00 41.62 183 ARG A CA 1
ATOM 1453 C C . ARG A 1 183 ? 5.345 -9.039 -12.152 1.00 41.62 183 ARG A C 1
ATOM 1455 O O . ARG A 1 183 ? 6.568 -8.977 -12.077 1.00 41.62 183 ARG A O 1
ATOM 1462 N N . GLU A 1 184 ? 4.602 -10.149 -12.044 1.00 47.03 184 GLU A N 1
ATOM 1463 C CA . GLU A 1 184 ? 5.184 -11.493 -12.206 1.00 47.03 184 GLU A CA 1
ATOM 1464 C C . GLU A 1 184 ? 6.330 -11.339 -13.194 1.00 47.03 184 GLU A C 1
ATOM 1466 O O . GLU A 1 184 ? 6.075 -11.051 -14.368 1.00 47.03 184 GLU A O 1
ATOM 1471 N N . GLU A 1 185 ? 7.557 -11.221 -12.667 1.00 52.31 185 GLU A N 1
ATOM 1472 C CA . GLU A 1 185 ? 8.636 -10.740 -13.513 1.00 52.31 185 GLU A CA 1
ATOM 1473 C C . GLU A 1 185 ? 8.792 -11.962 -14.376 1.00 52.31 185 GLU A C 1
ATOM 1475 O O . GLU A 1 185 ? 8.867 -13.074 -13.836 1.00 52.31 185 GLU A O 1
ATOM 1480 N N . ASP A 1 186 ? 8.692 -11.769 -15.692 1.00 64.56 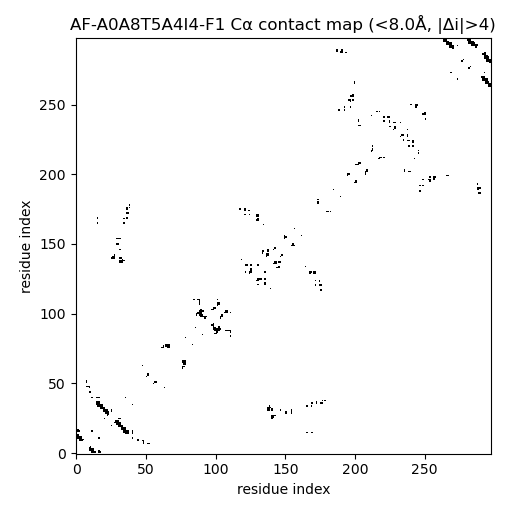186 ASP A N 1
ATOM 1481 C CA . ASP A 1 186 ? 8.965 -12.841 -16.628 1.00 64.56 186 ASP A CA 1
ATOM 1482 C C . ASP A 1 186 ? 10.165 -13.608 -16.054 1.00 64.56 186 ASP A C 1
ATOM 1484 O O . ASP A 1 186 ? 11.183 -12.969 -15.759 1.00 64.56 186 ASP A O 1
ATOM 1488 N N . PRO A 1 187 ? 10.044 -14.914 -15.752 1.00 67.31 187 PRO A N 1
ATOM 1489 C CA . PRO A 1 187 ? 11.134 -15.664 -15.150 1.00 67.31 187 PRO A CA 1
ATOM 1490 C C . PRO A 1 187 ? 12.455 -15.458 -15.908 1.00 67.31 187 PRO A C 1
ATOM 1492 O O . PRO A 1 187 ? 13.527 -15.512 -15.295 1.00 67.31 187 PRO A O 1
ATOM 1495 N N . GLU A 1 188 ? 12.393 -15.145 -17.213 1.00 70.94 188 GLU A N 1
ATOM 1496 C CA . GLU A 1 188 ? 13.527 -14.651 -17.997 1.00 70.94 188 GLU A CA 1
ATOM 1497 C C . GLU A 1 188 ? 14.067 -13.295 -17.508 1.00 70.94 188 GLU A C 1
ATOM 1499 O O . GLU A 1 188 ? 15.268 -13.193 -17.275 1.00 70.94 188 GLU A O 1
ATOM 1504 N N . LEU A 1 189 ? 13.241 -12.265 -17.304 1.00 74.75 189 LEU A N 1
ATOM 1505 C CA . LEU A 1 189 ? 13.657 -10.947 -16.797 1.00 74.75 189 LEU A CA 1
ATOM 1506 C C . LEU A 1 189 ? 14.303 -11.020 -15.409 1.00 74.75 189 LEU A C 1
ATOM 1508 O O . LEU A 1 189 ? 15.375 -10.443 -15.219 1.00 74.75 189 LEU A O 1
ATOM 1512 N N . THR A 1 190 ? 13.731 -11.770 -14.460 1.00 73.62 190 THR A N 1
ATOM 1513 C CA . THR A 1 190 ? 14.356 -11.964 -13.135 1.00 73.62 190 THR A CA 1
ATOM 1514 C C . THR A 1 190 ? 15.695 -12.690 -13.257 1.00 73.62 190 THR A C 1
ATOM 1516 O O . THR A 1 190 ? 16.661 -12.376 -12.554 1.00 73.62 190 THR A O 1
ATOM 1519 N N . THR A 1 191 ? 15.782 -13.652 -14.180 1.00 78.81 191 THR A N 1
ATOM 1520 C CA . THR A 1 191 ? 17.033 -14.352 -14.478 1.00 78.81 191 THR A CA 1
ATOM 1521 C C . THR A 1 191 ? 18.078 -13.388 -15.049 1.00 78.81 191 THR A C 1
ATOM 1523 O O . THR A 1 191 ? 19.205 -13.363 -14.559 1.00 78.81 191 THR A O 1
ATOM 1526 N N . LEU A 1 192 ? 17.714 -12.549 -16.027 1.00 81.12 192 LEU A N 1
ATOM 1527 C CA . LEU A 1 192 ? 18.610 -11.553 -16.627 1.00 81.12 192 LEU A CA 1
ATOM 1528 C C . LEU A 1 192 ? 19.079 -10.522 -15.608 1.00 81.12 192 LEU A C 1
ATOM 1530 O O . LEU A 1 192 ? 20.273 -10.242 -15.535 1.00 81.12 192 LEU A O 1
ATOM 1534 N N . ARG A 1 193 ? 18.164 -10.019 -14.777 1.00 79.25 193 ARG A N 1
ATOM 1535 C CA . ARG A 1 193 ? 18.479 -9.122 -13.666 1.00 79.25 193 ARG A CA 1
ATOM 1536 C C . ARG A 1 193 ? 19.530 -9.732 -12.747 1.00 79.25 193 ARG A C 1
ATOM 1538 O O . ARG A 1 193 ? 20.564 -9.114 -12.512 1.00 79.25 193 ARG A O 1
ATOM 1545 N N . THR A 1 194 ? 19.302 -10.969 -12.306 1.00 75.62 194 THR A N 1
ATOM 1546 C CA . THR A 1 194 ? 20.222 -11.688 -11.417 1.00 75.62 194 THR A CA 1
ATOM 1547 C C . THR A 1 194 ? 21.591 -11.885 -12.070 1.00 75.62 194 THR A C 1
ATOM 1549 O O . THR A 1 194 ? 22.610 -11.651 -11.430 1.00 75.62 194 THR A O 1
ATOM 1552 N N . MET A 1 195 ? 21.633 -12.267 -13.352 1.00 78.38 195 MET A N 1
ATOM 1553 C CA . MET A 1 195 ? 22.884 -12.473 -14.091 1.00 78.38 195 MET A CA 1
ATOM 1554 C C . MET A 1 195 ? 23.677 -11.175 -14.322 1.00 78.38 195 MET A C 1
ATOM 1556 O O . MET A 1 195 ? 24.909 -11.215 -14.373 1.00 78.38 195 MET A O 1
ATOM 1560 N N . VAL A 1 196 ? 22.992 -10.039 -14.484 1.00 80.38 196 VAL A N 1
ATOM 1561 C CA . VAL A 1 196 ? 23.620 -8.713 -14.591 1.00 80.38 196 VAL A CA 1
ATOM 1562 C C . VAL A 1 196 ? 24.140 -8.253 -13.226 1.00 80.38 196 VAL A C 1
ATOM 1564 O O . VAL A 1 196 ? 25.303 -7.873 -13.129 1.00 80.38 196 VAL A O 1
ATOM 1567 N N . GLU A 1 197 ? 23.334 -8.347 -12.161 1.00 75.06 197 GLU A N 1
ATOM 1568 C CA . GLU A 1 197 ? 23.745 -7.983 -10.793 1.00 75.06 197 GLU A CA 1
ATOM 1569 C C . GLU A 1 197 ? 24.904 -8.850 -10.280 1.00 75.06 197 GLU A C 1
ATOM 1571 O O . GLU A 1 197 ? 25.777 -8.356 -9.570 1.00 75.06 197 GLU A O 1
ATOM 1576 N N . SER A 1 198 ? 24.954 -10.132 -10.652 1.00 68.31 198 SER A N 1
ATOM 1577 C CA . SER A 1 198 ? 26.033 -11.038 -10.250 1.00 68.31 198 SER A CA 1
ATOM 1578 C C . SER A 1 198 ? 27.297 -10.914 -11.107 1.00 68.31 198 SER A C 1
ATOM 1580 O O . SER A 1 198 ? 28.296 -11.564 -10.792 1.00 68.31 198 SER A O 1
ATOM 1582 N N . GLY A 1 199 ? 27.271 -10.126 -12.188 1.00 70.19 199 GLY A N 1
ATOM 1583 C CA . GLY A 1 199 ? 28.392 -9.963 -13.121 1.00 70.19 199 GLY A CA 1
ATOM 1584 C C . GLY A 1 199 ? 28.663 -11.181 -14.013 1.00 70.19 199 GLY A C 1
ATOM 1585 O O . GLY A 1 199 ? 29.751 -11.312 -14.561 1.00 70.19 199 GLY A O 1
ATOM 1586 N N . VAL A 1 200 ? 27.695 -12.094 -14.160 1.00 75.50 200 VAL A N 1
ATOM 1587 C CA . VAL A 1 200 ? 27.812 -13.275 -15.040 1.00 75.50 200 VAL A CA 1
ATOM 1588 C C . VAL A 1 200 ? 27.740 -12.870 -16.510 1.00 75.50 200 VAL A C 1
ATOM 1590 O O . VAL A 1 200 ? 28.413 -13.458 -17.359 1.00 75.50 200 VAL A O 1
ATOM 1593 N N . LEU A 1 201 ? 26.914 -11.869 -16.821 1.00 76.50 201 LEU A N 1
ATOM 1594 C CA . LEU A 1 201 ? 26.815 -11.312 -18.164 1.00 76.50 201 LEU A CA 1
ATOM 1595 C C . LEU A 1 201 ? 27.852 -10.212 -18.358 1.00 76.50 201 LEU A C 1
ATOM 1597 O O . LEU A 1 201 ? 27.749 -9.120 -17.806 1.00 76.50 201 LEU A O 1
ATOM 1601 N N . ASP A 1 202 ? 28.826 -10.496 -19.215 1.00 75.94 202 ASP A N 1
ATOM 1602 C CA . ASP A 1 202 ? 29.815 -9.514 -19.633 1.00 75.94 202 ASP A CA 1
ATOM 1603 C C . ASP A 1 202 ? 29.206 -8.536 -20.650 1.00 75.94 202 ASP A C 1
ATOM 1605 O O . ASP A 1 202 ? 29.155 -8.794 -21.857 1.00 75.94 202 ASP A O 1
ATOM 1609 N N . LEU A 1 203 ? 28.749 -7.388 -20.143 1.00 79.81 203 LEU A N 1
ATOM 1610 C CA . LEU A 1 203 ? 28.139 -6.307 -20.924 1.00 79.81 203 LEU A CA 1
ATOM 1611 C C . LEU A 1 203 ? 29.121 -5.616 -21.886 1.00 79.81 203 LEU A C 1
ATOM 1613 O O . LEU A 1 203 ? 28.708 -4.778 -22.694 1.00 79.81 203 LEU A O 1
ATOM 1617 N N . SER A 1 204 ? 30.419 -5.933 -21.832 1.00 73.31 204 SER A N 1
ATOM 1618 C CA . SER A 1 204 ? 31.384 -5.461 -22.825 1.00 73.31 204 SER A CA 1
ATOM 1619 C C . SER A 1 204 ? 31.283 -6.219 -24.149 1.00 73.31 204 SER A C 1
ATOM 1621 O O . SER A 1 204 ? 31.645 -5.669 -25.190 1.00 73.31 204 SER A O 1
ATOM 1623 N N . LYS A 1 205 ? 30.753 -7.449 -24.138 1.00 78.25 205 LYS A N 1
ATOM 1624 C CA . LYS A 1 205 ? 30.731 -8.311 -25.321 1.00 78.25 205 LYS A CA 1
ATOM 1625 C C . LYS A 1 205 ? 29.573 -7.957 -26.267 1.00 78.25 205 LYS A C 1
ATOM 1627 O O . LYS A 1 205 ? 28.416 -7.978 -25.842 1.00 78.25 205 LYS A O 1
ATOM 1632 N N . PRO A 1 206 ? 29.833 -7.719 -27.569 1.00 77.31 206 PRO A N 1
ATOM 1633 C CA . PRO A 1 206 ? 28.800 -7.310 -28.528 1.00 77.31 206 PRO A CA 1
ATOM 1634 C C . PRO A 1 206 ? 27.612 -8.274 -28.650 1.00 77.31 206 PRO A C 1
ATOM 1636 O O . PRO A 1 206 ? 26.472 -7.843 -28.783 1.00 77.31 206 PRO A O 1
ATOM 1639 N N . ASN A 1 207 ? 27.851 -9.585 -28.564 1.00 77.50 207 ASN A N 1
ATOM 1640 C CA . ASN A 1 207 ? 26.788 -10.593 -28.620 1.00 77.50 207 ASN A CA 1
ATOM 1641 C C . ASN A 1 207 ? 25.839 -10.518 -27.411 1.00 77.50 207 ASN A C 1
ATOM 1643 O O . ASN A 1 207 ? 24.632 -10.663 -27.581 1.00 77.50 207 ASN A O 1
ATOM 1647 N N . VAL A 1 208 ? 26.369 -10.251 -26.212 1.00 79.62 208 VAL A N 1
ATOM 1648 C CA . VAL A 1 208 ? 25.573 -10.056 -24.990 1.00 79.62 208 VAL A CA 1
ATOM 1649 C C . VAL A 1 208 ? 24.757 -8.769 -25.091 1.00 79.62 208 VAL A C 1
ATOM 1651 O O . VAL A 1 208 ? 23.566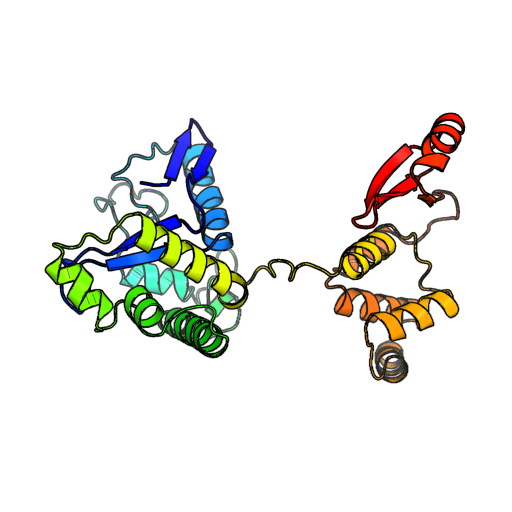 -8.778 -24.788 1.00 79.62 208 VAL A O 1
ATOM 1654 N N . ARG A 1 209 ? 25.361 -7.681 -25.587 1.00 81.44 209 ARG A N 1
ATOM 1655 C CA . ARG A 1 209 ? 24.657 -6.409 -25.813 1.00 81.44 209 ARG A CA 1
ATOM 1656 C C . ARG A 1 209 ? 23.478 -6.571 -26.766 1.00 81.44 209 A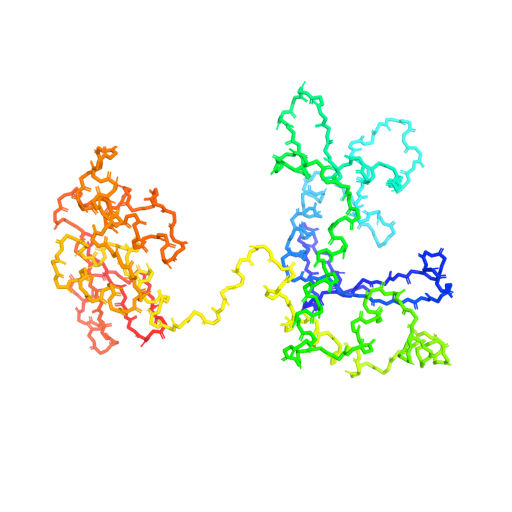RG A C 1
ATOM 1658 O O . ARG A 1 209 ? 22.366 -6.192 -26.419 1.00 81.44 209 ARG A O 1
ATOM 1665 N N . ASN A 1 210 ? 23.708 -7.183 -27.928 1.00 80.94 210 ASN A N 1
ATOM 1666 C CA . ASN A 1 210 ? 22.669 -7.392 -28.938 1.00 80.94 210 ASN A CA 1
ATOM 1667 C C . ASN A 1 210 ? 21.525 -8.258 -28.408 1.00 80.94 210 ASN A C 1
ATOM 1669 O O . ASN A 1 210 ? 20.358 -7.943 -28.634 1.00 80.94 210 ASN A O 1
ATOM 1673 N N . TYR A 1 211 ? 21.859 -9.316 -27.666 1.00 82.56 211 TYR A N 1
ATOM 1674 C CA . TYR A 1 211 ? 20.868 -10.156 -27.007 1.00 82.56 211 TYR A CA 1
ATOM 1675 C C . TYR A 1 211 ? 20.001 -9.351 -26.027 1.00 82.56 211 TYR A C 1
ATOM 1677 O O . TYR A 1 211 ? 18.777 -9.444 -26.085 1.00 82.56 211 TYR A O 1
ATOM 1685 N N . LEU A 1 212 ? 20.609 -8.517 -25.176 1.00 84.12 212 LEU A N 1
ATOM 1686 C CA . LEU A 1 212 ? 19.884 -7.690 -24.205 1.00 84.12 212 LEU A CA 1
ATOM 1687 C C . LEU A 1 212 ? 19.041 -6.599 -24.873 1.00 84.12 212 LEU A C 1
ATOM 1689 O O . LEU A 1 212 ? 17.913 -6.385 -24.448 1.00 84.12 212 LEU A O 1
ATOM 1693 N N . ILE A 1 213 ? 19.532 -5.955 -25.937 1.00 83.69 213 ILE A N 1
ATOM 1694 C CA . ILE A 1 213 ? 18.759 -4.968 -26.711 1.00 83.69 213 ILE A CA 1
ATOM 1695 C C . ILE A 1 213 ? 17.473 -5.604 -27.245 1.00 83.69 213 ILE A C 1
ATOM 1697 O O . ILE A 1 213 ? 16.388 -5.061 -27.053 1.00 83.69 213 ILE A O 1
ATOM 1701 N N . GLN A 1 214 ? 17.589 -6.774 -27.878 1.00 80.00 214 GLN A N 1
ATOM 1702 C CA . GLN A 1 214 ? 16.440 -7.481 -28.443 1.00 80.00 214 GLN A CA 1
ATOM 1703 C C . GLN A 1 214 ? 15.485 -7.979 -27.360 1.00 80.00 214 GLN A C 1
ATOM 1705 O O . GLN A 1 214 ? 14.274 -7.828 -27.492 1.00 80.00 214 GLN A O 1
ATOM 1710 N N . LYS A 1 215 ? 16.019 -8.573 -26.288 1.00 80.38 215 LYS A N 1
ATOM 1711 C CA . LYS A 1 215 ? 15.209 -9.170 -25.222 1.00 80.38 215 LYS A CA 1
ATOM 1712 C C . LYS A 1 215 ? 14.515 -8.144 -24.336 1.00 80.38 215 LYS A C 1
ATOM 1714 O O . LYS A 1 215 ? 13.393 -8.395 -23.917 1.00 80.38 215 LYS A O 1
ATOM 1719 N N . LEU A 1 216 ? 15.157 -7.012 -24.063 1.00 80.94 216 LEU A N 1
ATOM 1720 C CA . LEU A 1 216 ? 14.590 -5.938 -23.244 1.00 80.94 216 LEU A CA 1
ATOM 1721 C C . LEU A 1 216 ? 13.806 -4.916 -24.079 1.00 80.94 216 LEU A C 1
ATOM 1723 O O . LEU A 1 216 ? 13.223 -4.000 -23.514 1.00 80.94 216 LEU A O 1
ATOM 1727 N N . GLY A 1 217 ? 13.772 -5.067 -25.410 1.00 81.81 217 GLY A N 1
ATOM 1728 C CA . GLY A 1 217 ? 13.061 -4.148 -26.299 1.00 81.81 217 GLY A CA 1
ATOM 1729 C C . GLY A 1 217 ? 13.644 -2.734 -26.276 1.00 81.81 217 GLY A C 1
ATOM 1730 O O . GLY A 1 217 ? 12.896 -1.761 -26.308 1.00 81.81 217 GLY A O 1
ATOM 1731 N N . ILE A 1 218 ? 14.972 -2.611 -26.177 1.00 84.44 218 ILE A N 1
ATOM 1732 C CA . ILE A 1 218 ? 15.644 -1.313 -26.049 1.00 84.44 218 ILE A CA 1
ATOM 1733 C C . ILE A 1 218 ? 15.664 -0.617 -27.408 1.00 84.44 218 ILE A C 1
ATOM 1735 O O . ILE A 1 218 ? 16.544 -0.854 -28.237 1.00 84.44 218 ILE A O 1
ATOM 1739 N N . GLU A 1 219 ? 14.700 0.268 -27.627 1.00 82.31 219 GLU A N 1
ATOM 1740 C CA . GLU A 1 219 ? 14.678 1.144 -28.795 1.00 82.31 219 GLU A CA 1
ATOM 1741 C C . GLU A 1 219 ? 15.783 2.210 -28.698 1.00 82.31 219 GLU A C 1
ATOM 1743 O O . GLU A 1 219 ? 16.136 2.684 -27.611 1.00 82.31 219 GLU A O 1
ATOM 1748 N N . ASP A 1 220 ? 16.363 2.562 -29.848 1.00 83.25 220 ASP A N 1
ATOM 1749 C CA . ASP A 1 220 ? 17.365 3.626 -29.991 1.00 83.25 220 ASP A CA 1
ATOM 1750 C C . ASP A 1 220 ? 18.579 3.515 -29.047 1.00 83.25 220 ASP A C 1
ATOM 1752 O O . ASP A 1 220 ? 19.171 4.522 -28.640 1.00 83.25 220 ASP A O 1
ATOM 1756 N N . ALA A 1 221 ? 18.989 2.287 -28.707 1.00 81.56 221 ALA A N 1
ATOM 1757 C CA . ALA A 1 221 ? 20.110 2.029 -27.801 1.00 81.56 221 ALA A CA 1
ATOM 1758 C C . ALA A 1 221 ? 21.389 2.781 -28.219 1.00 81.56 221 ALA A C 1
ATOM 1760 O O . ALA A 1 221 ? 22.052 3.391 -27.382 1.00 81.56 221 ALA A O 1
ATOM 1761 N N . GLU A 1 222 ? 21.704 2.809 -29.517 1.00 81.88 222 GLU A N 1
ATOM 1762 C CA . GLU A 1 222 ? 22.877 3.512 -30.054 1.00 81.88 222 GLU A CA 1
ATOM 1763 C C . GLU A 1 222 ? 22.803 5.030 -29.842 1.00 81.88 222 GLU A C 1
ATOM 1765 O O . GLU A 1 222 ? 23.791 5.652 -29.448 1.00 81.88 222 GLU A O 1
ATOM 1770 N N . VAL A 1 223 ? 21.622 5.629 -30.024 1.00 85.19 223 VAL A N 1
ATOM 1771 C CA . VAL A 1 223 ? 21.397 7.068 -29.820 1.00 85.19 223 VAL A CA 1
ATOM 1772 C C . VAL A 1 223 ? 21.509 7.419 -28.336 1.00 85.19 223 VAL A C 1
ATOM 1774 O O . VAL A 1 223 ? 22.151 8.409 -27.972 1.00 85.19 223 VAL A O 1
ATOM 1777 N N . ARG A 1 224 ? 20.935 6.587 -27.455 1.00 85.88 224 ARG A N 1
ATOM 1778 C CA . ARG A 1 224 ? 21.038 6.744 -25.994 1.00 85.88 224 ARG A CA 1
ATOM 1779 C C . ARG A 1 224 ? 22.493 6.658 -25.530 1.00 85.88 224 ARG A C 1
ATOM 1781 O O . ARG A 1 224 ? 22.930 7.511 -24.757 1.00 85.88 224 ARG A O 1
ATOM 1788 N N . VAL A 1 225 ? 23.256 5.689 -26.040 1.00 84.25 225 VAL A N 1
ATOM 1789 C CA . VAL A 1 225 ? 24.693 5.549 -25.753 1.00 84.25 225 VAL A CA 1
ATOM 1790 C C . VAL A 1 225 ? 25.474 6.762 -26.264 1.00 84.25 225 VAL A C 1
ATOM 1792 O O . VAL A 1 225 ? 26.273 7.322 -25.514 1.00 84.25 225 VAL A O 1
ATOM 1795 N N . ALA A 1 226 ? 25.226 7.218 -27.495 1.00 83.81 226 ALA A N 1
ATOM 1796 C CA . ALA A 1 226 ? 25.896 8.387 -28.070 1.00 83.81 226 ALA A CA 1
ATOM 1797 C C . ALA A 1 226 ? 25.671 9.658 -27.232 1.00 83.81 226 ALA A C 1
ATOM 1799 O O . ALA A 1 226 ? 26.627 10.360 -26.905 1.00 83.81 226 ALA A O 1
ATOM 1800 N N . ARG A 1 227 ? 24.436 9.898 -26.774 1.00 85.69 227 ARG A N 1
ATOM 1801 C CA . ARG A 1 227 ? 24.097 11.032 -25.898 1.00 85.69 227 ARG A CA 1
ATOM 1802 C C . ARG A 1 227 ? 24.824 10.982 -24.549 1.00 85.69 227 ARG A C 1
ATOM 1804 O O . ARG A 1 227 ? 25.245 12.008 -24.016 1.00 85.69 227 ARG A O 1
ATOM 1811 N N . MET A 1 228 ? 24.986 9.789 -23.978 1.00 83.25 228 MET A N 1
ATOM 1812 C CA . MET A 1 228 ? 25.740 9.610 -22.732 1.00 83.25 228 MET A CA 1
ATOM 1813 C C . MET A 1 228 ? 27.250 9.791 -22.942 1.00 83.25 228 MET A C 1
ATOM 1815 O O . MET A 1 228 ? 27.924 10.331 -22.063 1.00 83.25 228 MET A O 1
ATOM 1819 N N . ARG A 1 229 ? 27.776 9.429 -24.118 1.00 82.38 229 ARG A N 1
ATOM 1820 C CA . ARG A 1 229 ? 29.175 9.689 -24.495 1.00 82.38 229 ARG A CA 1
ATOM 1821 C C . ARG A 1 229 ? 29.484 11.177 -24.606 1.00 82.38 229 ARG A C 1
ATOM 1823 O O . ARG A 1 229 ? 30.536 11.607 -24.146 1.00 82.38 229 ARG A O 1
ATOM 1830 N N . GLU A 1 230 ? 28.558 11.976 -25.133 1.00 82.12 230 GLU A N 1
ATOM 1831 C CA . GLU A 1 230 ? 28.680 13.445 -25.143 1.00 82.12 230 GLU A CA 1
ATOM 1832 C C . GLU A 1 230 ? 28.762 14.035 -23.726 1.00 82.12 230 GLU A C 1
ATOM 1834 O O . GLU A 1 230 ? 29.362 15.086 -23.518 1.00 82.12 230 GLU A O 1
ATOM 1839 N N . SER A 1 231 ? 28.217 13.323 -22.736 1.00 77.75 231 SER A N 1
ATOM 1840 C CA . SER A 1 231 ? 28.291 13.679 -21.314 1.00 77.75 231 SER A CA 1
ATOM 1841 C C . SER A 1 231 ? 29.557 13.149 -20.614 1.00 77.75 231 SER A C 1
ATOM 1843 O O . SER A 1 231 ? 29.671 13.265 -19.395 1.00 77.75 231 SER A O 1
ATOM 1845 N N . GLY A 1 232 ? 30.505 12.567 -21.359 1.00 80.88 232 GLY A N 1
ATOM 1846 C CA . GLY A 1 232 ? 31.804 12.109 -20.854 1.00 80.88 232 GLY A CA 1
ATOM 1847 C C . GLY A 1 232 ? 31.844 10.672 -20.323 1.00 80.88 232 GLY A C 1
ATOM 1848 O O . GLY A 1 232 ? 32.854 10.280 -19.743 1.00 80.88 232 GLY A O 1
ATOM 1849 N N . LEU A 1 233 ? 30.780 9.881 -20.502 1.00 78.50 233 LEU A N 1
ATOM 1850 C CA . LEU A 1 233 ? 30.778 8.457 -20.144 1.00 78.50 233 LEU A CA 1
ATOM 1851 C C . LEU A 1 233 ? 31.418 7.611 -21.247 1.00 78.50 233 LEU A C 1
ATOM 1853 O O . LEU A 1 233 ? 31.180 7.837 -22.434 1.00 78.50 233 LEU A O 1
ATOM 1857 N N . ASP A 1 234 ? 32.194 6.598 -20.863 1.00 82.56 234 ASP A N 1
ATOM 1858 C CA . ASP A 1 234 ? 32.646 5.592 -21.818 1.00 82.56 234 ASP A CA 1
ATOM 1859 C C . ASP A 1 234 ? 31.469 4.724 -22.294 1.00 82.56 234 ASP A C 1
ATOM 1861 O O . ASP A 1 234 ? 30.432 4.602 -21.635 1.00 82.56 234 ASP A O 1
ATOM 1865 N N . GLU A 1 235 ? 31.632 4.115 -23.465 1.00 76.94 235 GLU A N 1
ATOM 1866 C CA . GLU A 1 235 ? 30.574 3.356 -24.129 1.00 76.94 235 GLU A CA 1
ATOM 1867 C C . GLU A 1 235 ? 30.079 2.159 -23.301 1.00 76.94 235 GLU A C 1
ATOM 1869 O O . GLU A 1 235 ? 28.887 1.847 -23.313 1.00 76.94 235 GLU A O 1
ATOM 1874 N N . HIS A 1 236 ? 30.973 1.502 -22.555 1.00 76.75 236 HIS A N 1
ATOM 1875 C CA . HIS A 1 236 ? 30.615 0.355 -21.724 1.00 76.75 236 HIS A CA 1
ATOM 1876 C C . HIS A 1 236 ? 29.759 0.790 -20.541 1.00 76.75 236 HIS A C 1
ATOM 1878 O O . HIS A 1 236 ? 28.707 0.198 -20.299 1.00 76.75 236 HIS A O 1
ATOM 1884 N N . THR A 1 237 ? 30.161 1.856 -19.854 1.00 79.06 237 THR A N 1
ATOM 1885 C CA . THR A 1 237 ? 29.405 2.412 -18.728 1.00 79.06 237 THR A CA 1
ATOM 1886 C C . THR A 1 237 ? 28.065 2.994 -19.181 1.00 79.06 237 THR A C 1
ATOM 1888 O O . THR A 1 237 ? 27.054 2.802 -18.506 1.00 79.06 237 THR A O 1
ATOM 1891 N N . ALA A 1 238 ? 28.019 3.656 -20.340 1.00 82.19 238 ALA A N 1
ATOM 1892 C CA . ALA A 1 238 ? 26.778 4.166 -20.922 1.00 82.19 238 ALA A CA 1
ATOM 1893 C C . ALA A 1 238 ? 25.778 3.036 -21.214 1.00 82.19 238 ALA A C 1
ATOM 1895 O O . ALA A 1 238 ? 24.618 3.113 -20.809 1.00 82.19 238 ALA A O 1
ATOM 1896 N N . PHE A 1 239 ? 26.231 1.954 -21.852 1.00 83.62 239 PHE A N 1
ATOM 1897 C CA . PHE A 1 239 ? 25.373 0.805 -22.137 1.00 83.62 239 PHE A CA 1
ATOM 1898 C C . PHE A 1 239 ? 24.929 0.077 -20.861 1.00 83.62 239 PHE A C 1
ATOM 1900 O O . PHE A 1 239 ? 23.755 -0.262 -20.723 1.00 83.62 239 PHE A O 1
ATOM 1907 N N . ALA A 1 240 ? 25.834 -0.114 -19.897 1.00 79.50 240 ALA A N 1
ATOM 1908 C CA . ALA A 1 240 ? 25.499 -0.731 -18.618 1.00 79.50 240 ALA A CA 1
ATOM 1909 C C . ALA A 1 240 ? 24.409 0.055 -17.875 1.00 79.50 240 ALA A C 1
ATOM 1911 O O . ALA A 1 240 ? 23.482 -0.550 -17.344 1.00 79.50 240 ALA A O 1
ATOM 1912 N N . ARG A 1 241 ? 24.466 1.393 -17.895 1.00 82.12 241 ARG A N 1
ATOM 1913 C CA . ARG A 1 241 ? 23.425 2.251 -17.307 1.00 82.12 241 ARG A CA 1
ATOM 1914 C C . ARG A 1 241 ? 22.068 2.078 -17.974 1.00 82.12 241 ARG A C 1
ATOM 1916 O O . ARG A 1 241 ? 21.075 2.001 -17.263 1.00 82.12 241 ARG A O 1
ATOM 1923 N N . ILE A 1 242 ? 22.038 1.984 -19.301 1.00 84.44 242 ILE A N 1
ATOM 1924 C CA . ILE A 1 242 ? 20.801 1.735 -20.050 1.00 84.44 242 ILE A CA 1
ATOM 1925 C C . ILE A 1 242 ? 20.203 0.389 -19.632 1.00 84.44 242 ILE A C 1
ATOM 1927 O O . ILE A 1 242 ? 19.046 0.331 -19.243 1.00 84.44 242 ILE A O 1
ATOM 1931 N N . VAL A 1 243 ? 21.001 -0.681 -19.616 1.00 82.56 243 VAL A N 1
ATOM 1932 C CA . VAL A 1 243 ? 20.531 -2.012 -19.193 1.00 82.56 243 VAL A CA 1
ATOM 1933 C C . VAL A 1 243 ? 20.046 -2.012 -17.737 1.00 82.56 243 VAL A C 1
ATOM 1935 O O . VAL A 1 243 ? 19.029 -2.629 -17.438 1.00 82.56 243 VAL A O 1
ATOM 1938 N N . CYS A 1 244 ? 20.731 -1.303 -16.835 1.00 80.38 244 CYS A N 1
ATOM 1939 C CA . CYS A 1 244 ? 20.296 -1.149 -15.443 1.00 80.38 244 CYS A CA 1
ATOM 1940 C C . CYS A 1 244 ? 18.943 -0.451 -15.330 1.00 80.38 244 CYS A C 1
ATOM 1942 O O . CYS A 1 244 ? 18.094 -0.898 -14.566 1.00 80.38 244 CYS A O 1
ATOM 1944 N N . GLU A 1 245 ? 18.756 0.636 -16.079 1.00 80.81 245 GLU A N 1
ATOM 1945 C CA . GLU A 1 245 ? 17.513 1.406 -16.114 1.00 80.81 245 GLU A CA 1
ATOM 1946 C C . GLU A 1 245 ? 16.342 0.525 -16.566 1.00 80.81 245 GLU A C 1
ATOM 1948 O O . GLU A 1 245 ? 15.326 0.467 -15.875 1.00 80.81 245 GLU A O 1
ATOM 1953 N N . GLU A 1 246 ? 16.518 -0.238 -17.650 1.00 82.00 246 GLU A N 1
ATOM 1954 C CA . GLU A 1 246 ? 15.482 -1.146 -18.168 1.00 82.00 246 GLU A CA 1
ATOM 1955 C C . GLU A 1 246 ? 15.179 -2.318 -17.220 1.00 82.00 246 GLU A C 1
ATOM 1957 O O . GLU A 1 246 ? 14.044 -2.786 -17.141 1.00 82.00 246 GLU A O 1
ATOM 1962 N N . LEU A 1 247 ? 16.181 -2.789 -16.470 1.00 77.62 247 LEU A N 1
ATOM 1963 C CA . LEU A 1 247 ? 16.034 -3.873 -15.491 1.00 77.62 247 LEU A CA 1
ATOM 1964 C C . LEU A 1 247 ? 15.641 -3.387 -14.084 1.00 77.62 247 LEU A C 1
ATOM 1966 O O . LEU A 1 247 ? 15.509 -4.206 -13.172 1.00 77.62 247 LEU A O 1
ATOM 1970 N N . GLY A 1 248 ? 15.480 -2.076 -13.869 1.00 74.50 248 GLY A N 1
ATOM 1971 C CA . GLY A 1 248 ? 15.180 -1.505 -12.551 1.00 74.50 248 GLY A CA 1
ATOM 1972 C C . GLY A 1 248 ? 16.271 -1.763 -11.500 1.00 74.50 248 GLY A C 1
ATOM 1973 O O . GLY A 1 248 ? 15.970 -1.923 -10.313 1.00 74.50 248 GLY A O 1
ATOM 1974 N N . ILE A 1 249 ? 17.533 -1.852 -11.927 1.00 73.75 249 ILE A N 1
ATOM 1975 C CA . ILE A 1 249 ? 18.709 -2.051 -11.071 1.00 73.75 249 ILE A CA 1
ATOM 1976 C C . ILE A 1 249 ? 19.352 -0.687 -10.801 1.00 73.75 249 ILE A C 1
ATOM 1978 O O . ILE A 1 249 ? 19.559 0.106 -11.718 1.00 73.75 249 ILE A O 1
ATOM 1982 N N . GLU A 1 250 ? 19.734 -0.407 -9.553 1.00 62.16 250 GLU A N 1
ATOM 1983 C CA . GLU A 1 250 ? 20.527 0.792 -9.272 1.00 62.16 250 GLU A CA 1
ATOM 1984 C C . GLU A 1 250 ? 21.974 0.646 -9.797 1.00 62.16 250 GLU A C 1
ATOM 1986 O O . GLU A 1 250 ? 22.663 -0.304 -9.408 1.00 62.16 250 GLU A O 1
ATOM 1991 N N . PRO A 1 251 ? 22.493 1.602 -10.599 1.00 54.50 251 PRO A N 1
ATOM 1992 C CA . PRO A 1 251 ? 23.814 1.503 -11.239 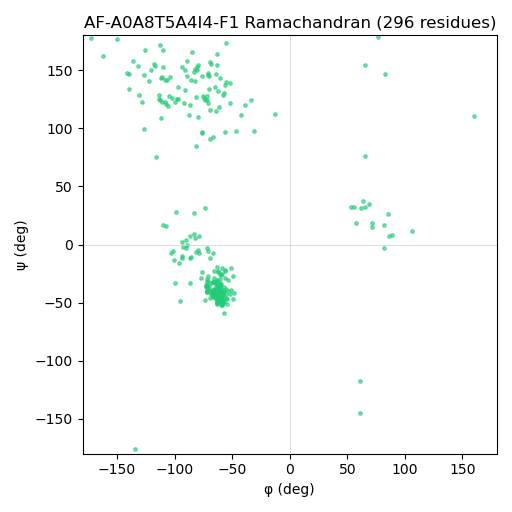1.00 54.50 251 PRO A CA 1
ATOM 1993 C C . PRO A 1 251 ? 24.980 1.282 -10.262 1.00 54.50 251 PRO A C 1
ATOM 1995 O O . PRO A 1 251 ? 25.981 0.654 -10.606 1.00 54.50 251 PRO A O 1
ATOM 1998 N N . MET A 1 252 ? 24.842 1.770 -9.025 1.00 46.88 252 MET A N 1
ATOM 1999 C CA . MET A 1 252 ? 25.873 1.716 -7.984 1.00 46.88 252 MET A CA 1
ATOM 2000 C C . MET A 1 252 ? 26.192 0.278 -7.530 1.00 46.88 252 MET A C 1
ATOM 2002 O O . MET A 1 252 ? 27.299 0.016 -7.063 1.00 46.88 252 MET A O 1
ATOM 2006 N N . ARG A 1 253 ? 25.263 -0.676 -7.717 1.00 47.94 253 ARG A N 1
ATOM 2007 C CA . ARG A 1 253 ? 25.489 -2.107 -7.430 1.00 47.94 253 ARG A CA 1
ATOM 2008 C C . ARG A 1 253 ? 26.440 -2.777 -8.428 1.00 47.94 253 ARG A C 1
ATOM 2010 O O . ARG A 1 253 ? 27.129 -3.727 -8.068 1.00 47.94 253 ARG A O 1
ATOM 2017 N N . ILE A 1 254 ? 26.520 -2.268 -9.659 1.00 49.16 254 ILE A N 1
ATOM 2018 C CA . ILE A 1 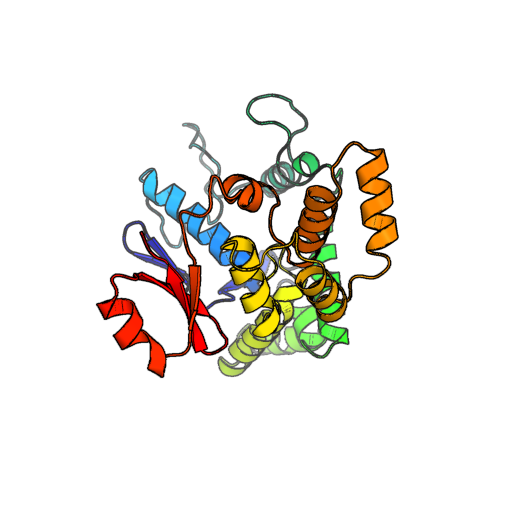254 ? 27.369 -2.847 -10.711 1.00 49.16 254 ILE A CA 1
ATOM 2019 C C . ILE A 1 254 ? 28.798 -2.306 -10.644 1.00 49.16 254 ILE A C 1
ATOM 2021 O O . ILE A 1 254 ? 29.739 -3.047 -10.907 1.00 49.16 254 ILE A O 1
ATOM 2025 N N . GLU A 1 255 ? 29.005 -1.052 -10.232 1.00 44.28 255 GLU A N 1
ATOM 2026 C CA . GLU A 1 255 ? 30.362 -0.502 -10.078 1.00 44.28 255 GLU A CA 1
ATOM 2027 C C . GLU A 1 255 ? 31.164 -1.210 -8.971 1.00 44.28 255 GLU A C 1
ATOM 2029 O O . GLU A 1 255 ? 32.367 -1.405 -9.132 1.00 44.28 255 GLU A O 1
ATOM 2034 N N . ALA A 1 256 ? 30.494 -1.685 -7.912 1.00 39.50 256 ALA A N 1
ATOM 2035 C CA . ALA A 1 256 ? 31.075 -2.578 -6.899 1.00 39.50 256 ALA A CA 1
ATOM 2036 C C . ALA A 1 256 ? 31.381 -3.996 -7.430 1.00 39.50 256 ALA A C 1
ATOM 2038 O O . ALA A 1 256 ? 32.063 -4.771 -6.768 1.00 39.50 256 ALA A O 1
ATOM 2039 N N . SER A 1 257 ? 30.879 -4.313 -8.625 1.00 42.94 257 SER A N 1
ATOM 2040 C CA . SER A 1 257 ? 31.034 -5.582 -9.341 1.00 42.94 257 SER A CA 1
ATOM 2041 C C . SER A 1 257 ? 31.926 -5.434 -10.580 1.00 42.94 257 SER A C 1
ATOM 2043 O O . SER A 1 257 ? 31.898 -6.292 -11.466 1.00 42.94 257 SER A O 1
ATOM 2045 N N . LYS A 1 258 ? 32.708 -4.345 -10.685 1.00 44.41 258 LYS A N 1
ATOM 2046 C CA . LYS A 1 258 ? 33.786 -4.275 -11.678 1.00 44.41 258 LYS A CA 1
ATOM 2047 C C . LYS A 1 258 ? 34.721 -5.464 -11.438 1.00 44.41 258 LYS A C 1
ATOM 2049 O O . LYS A 1 258 ? 35.131 -5.664 -10.296 1.00 44.41 258 LYS A O 1
ATOM 2054 N N . PRO A 1 259 ? 35.079 -6.238 -12.474 1.00 43.28 259 PRO A N 1
ATOM 2055 C CA . PRO A 1 259 ? 36.065 -7.293 -12.327 1.00 43.28 259 PRO A CA 1
ATOM 2056 C C . PRO A 1 259 ? 37.431 -6.642 -12.090 1.00 43.28 259 PRO A C 1
ATOM 2058 O O . PRO A 1 259 ? 38.160 -6.316 -13.028 1.00 43.28 259 PRO A O 1
ATOM 2061 N N . GLU A 1 260 ? 37.783 -6.423 -10.824 1.00 41.53 260 GLU A N 1
ATOM 2062 C CA . GLU A 1 260 ? 39.182 -6.386 -10.425 1.00 41.53 260 GLU A CA 1
ATOM 2063 C C . GLU A 1 260 ? 39.724 -7.799 -10.626 1.00 41.53 260 GLU A C 1
ATOM 2065 O O . GLU A 1 260 ? 39.607 -8.661 -9.766 1.00 41.53 260 GLU A O 1
ATOM 2070 N N . SER A 1 261 ? 40.285 -8.031 -11.812 1.00 43.84 261 SER A N 1
ATOM 2071 C CA . SER A 1 261 ? 40.879 -9.296 -12.244 1.00 43.84 261 SER A CA 1
ATOM 2072 C C . SER A 1 261 ? 39.906 -10.481 -12.388 1.00 43.84 261 SER A C 1
ATOM 2074 O O . SER A 1 261 ? 38.820 -10.547 -11.825 1.00 43.84 261 SER A O 1
ATOM 2076 N N . ASN A 1 262 ? 40.301 -11.418 -13.241 1.00 49.31 262 ASN A N 1
ATOM 2077 C CA . ASN A 1 262 ? 39.559 -12.603 -13.673 1.00 49.31 262 ASN A CA 1
ATOM 2078 C C . ASN A 1 262 ? 39.492 -13.704 -12.583 1.00 49.31 262 ASN A C 1
ATOM 2080 O O . ASN A 1 262 ? 39.525 -14.886 -12.919 1.00 49.31 262 ASN A O 1
ATOM 2084 N N . ASP A 1 263 ? 39.473 -13.319 -11.302 1.00 53.06 263 ASP A N 1
ATOM 2085 C CA . ASP A 1 263 ? 39.749 -14.204 -10.155 1.00 53.06 263 ASP A CA 1
ATOM 2086 C C . ASP A 1 263 ? 38.493 -14.691 -9.407 1.00 53.06 263 ASP A C 1
ATOM 2088 O O . ASP A 1 263 ? 38.606 -15.554 -8.548 1.00 53.06 263 ASP A O 1
ATOM 2092 N N . ASP A 1 264 ? 37.289 -14.213 -9.758 1.00 59.22 264 ASP A N 1
ATOM 2093 C CA . ASP A 1 264 ? 36.010 -14.712 -9.206 1.00 59.22 264 ASP A CA 1
ATOM 2094 C C . ASP A 1 264 ? 35.164 -15.359 -10.321 1.00 59.22 264 ASP A C 1
ATOM 2096 O O . ASP A 1 264 ? 34.240 -14.735 -10.866 1.00 59.22 264 ASP A O 1
ATOM 2100 N N . PRO A 1 265 ? 35.507 -16.583 -10.771 1.00 74.69 265 PRO A N 1
ATOM 2101 C CA . PRO A 1 265 ? 34.798 -17.222 -11.864 1.00 74.69 265 PRO A CA 1
ATOM 2102 C C . PRO A 1 265 ? 33.403 -17.648 -11.392 1.00 74.69 265 PRO A C 1
ATOM 2104 O O . PRO A 1 265 ? 33.242 -18.452 -10.474 1.00 74.69 265 PRO A O 1
ATOM 2107 N N . LYS A 1 266 ? 32.376 -17.135 -12.075 1.00 81.44 266 LYS A N 1
ATOM 2108 C CA . LYS A 1 266 ? 30.960 -17.467 -11.850 1.00 81.44 266 LYS A CA 1
ATOM 2109 C C . LYS A 1 266 ? 30.402 -18.249 -13.031 1.00 81.44 266 LYS A C 1
ATOM 2111 O O . LYS A 1 266 ? 30.765 -17.991 -14.180 1.00 81.44 266 LYS A O 1
ATOM 2116 N N . ARG A 1 267 ? 29.522 -19.217 -12.768 1.00 81.00 267 ARG A N 1
ATOM 2117 C CA . ARG A 1 267 ? 28.906 -20.072 -13.798 1.00 81.00 267 ARG A CA 1
ATOM 2118 C C . ARG A 1 267 ? 27.446 -20.358 -13.489 1.00 81.00 267 ARG A C 1
ATOM 2120 O O . ARG A 1 267 ? 27.071 -20.494 -12.334 1.00 81.00 267 ARG A O 1
ATOM 2127 N N . VAL A 1 268 ? 26.641 -20.495 -14.538 1.00 84.88 268 VAL A N 1
ATOM 2128 C CA . VAL A 1 268 ? 25.253 -20.959 -14.438 1.00 84.88 268 VAL A CA 1
ATOM 2129 C C . VAL A 1 268 ? 25.190 -22.376 -14.989 1.00 84.88 268 VAL A C 1
ATOM 2131 O O . VAL A 1 268 ? 25.534 -22.588 -16.151 1.00 84.88 268 VAL A O 1
ATOM 2134 N N . ILE A 1 269 ? 24.761 -23.320 -14.160 1.00 86.12 269 ILE A N 1
ATOM 2135 C CA . ILE A 1 269 ? 24.757 -24.757 -14.452 1.00 86.12 269 ILE A CA 1
ATOM 2136 C C . ILE A 1 269 ? 23.362 -25.363 -14.264 1.00 86.12 269 ILE A C 1
ATOM 2138 O O . ILE A 1 269 ? 22.460 -24.726 -13.708 1.00 86.12 269 ILE A O 1
ATOM 2142 N N . SER A 1 270 ? 23.179 -26.585 -14.750 1.00 88.25 270 SER A N 1
ATOM 2143 C CA . SER A 1 270 ? 22.017 -27.425 -14.438 1.00 88.25 270 SER A CA 1
ATOM 2144 C C . SER A 1 270 ? 22.210 -28.206 -13.129 1.00 88.25 270 SER A C 1
ATOM 2146 O O . SER A 1 270 ? 23.323 -28.289 -12.610 1.00 88.25 270 SER A O 1
ATOM 2148 N N . GLU A 1 271 ? 21.130 -28.776 -12.586 1.00 85.19 271 GLU A N 1
ATOM 2149 C CA . GLU A 1 271 ? 21.187 -29.610 -11.373 1.00 85.19 271 GLU A CA 1
ATOM 2150 C C . GLU A 1 271 ? 22.059 -30.862 -11.576 1.00 85.19 271 GLU A C 1
ATOM 2152 O O . GLU A 1 271 ? 22.868 -31.186 -10.711 1.00 85.19 271 GLU A O 1
ATOM 2157 N N . ASP A 1 272 ? 22.003 -31.478 -12.763 1.00 89.44 272 ASP A N 1
ATOM 2158 C CA . ASP A 1 272 ? 22.802 -32.661 -13.123 1.00 89.44 272 ASP A CA 1
ATOM 2159 C C . ASP A 1 272 ? 24.323 -32.403 -13.098 1.00 89.44 272 ASP A C 1
ATOM 2161 O O . ASP A 1 272 ? 25.129 -33.323 -12.960 1.00 89.44 272 ASP A O 1
ATOM 2165 N N . GLU A 1 273 ? 24.742 -31.143 -13.239 1.00 89.00 273 GLU A N 1
ATOM 2166 C CA . GLU A 1 273 ? 26.151 -30.737 -13.225 1.00 89.00 273 GLU A CA 1
ATOM 2167 C C . GLU A 1 273 ? 26.632 -30.312 -11.828 1.00 89.00 273 GLU A C 1
ATOM 2169 O O . GLU A 1 273 ? 27.838 -30.146 -11.617 1.00 89.00 273 GLU A O 1
ATOM 2174 N N . LEU A 1 274 ? 25.718 -30.126 -10.868 1.00 87.81 274 LEU A N 1
ATOM 2175 C CA . LEU A 1 274 ? 26.015 -29.512 -9.574 1.00 87.81 274 LEU A CA 1
ATOM 2176 C C . LEU A 1 274 ? 27.002 -30.334 -8.751 1.00 87.81 274 LEU A C 1
ATOM 2178 O O . LEU A 1 274 ? 27.986 -29.785 -8.259 1.00 87.81 274 LEU A O 1
ATOM 2182 N N . GLU A 1 275 ? 26.774 -31.642 -8.629 1.00 87.69 275 GLU A N 1
ATOM 2183 C CA . GLU A 1 275 ? 27.615 -32.528 -7.812 1.00 87.69 275 GLU A CA 1
ATOM 2184 C C . GLU A 1 275 ? 29.085 -32.477 -8.239 1.00 87.69 275 GLU A C 1
ATOM 2186 O O . GLU A 1 275 ? 29.989 -32.418 -7.401 1.00 87.69 275 GLU A O 1
ATOM 2191 N N . ARG A 1 276 ? 29.327 -32.416 -9.553 1.00 92.19 276 ARG A N 1
ATOM 2192 C CA . ARG A 1 276 ? 30.670 -32.283 -10.116 1.00 92.19 276 ARG A CA 1
ATOM 2193 C C . ARG A 1 276 ? 31.327 -30.976 -9.682 1.00 92.19 276 ARG A C 1
ATOM 2195 O O . ARG A 1 276 ? 32.476 -30.987 -9.250 1.00 92.19 276 ARG A O 1
ATOM 2202 N N . TYR A 1 277 ? 30.625 -29.853 -9.809 1.00 88.75 277 TYR A N 1
ATOM 2203 C CA . TYR A 1 277 ? 31.195 -28.548 -9.482 1.00 88.75 277 TYR A CA 1
ATOM 2204 C C . TYR A 1 277 ? 31.404 -28.363 -7.975 1.00 88.75 277 TYR A C 1
ATOM 2206 O O . TYR A 1 277 ? 32.433 -27.820 -7.577 1.00 88.75 277 TYR A O 1
ATOM 2214 N N . LEU A 1 278 ? 30.515 -28.896 -7.133 1.00 87.12 278 LEU A N 1
ATOM 2215 C CA . LEU A 1 278 ? 30.729 -28.940 -5.683 1.00 87.12 278 LEU A CA 1
ATOM 2216 C C . LEU A 1 278 ? 32.000 -29.731 -5.328 1.00 87.12 278 LEU A C 1
ATOM 2218 O O . LEU A 1 278 ? 32.803 -29.277 -4.515 1.00 87.12 278 LEU A O 1
ATOM 2222 N N . ALA A 1 279 ? 32.240 -30.871 -5.988 1.00 87.56 279 ALA A N 1
ATOM 2223 C CA . ALA A 1 279 ? 33.462 -31.660 -5.800 1.00 87.56 279 ALA A CA 1
ATOM 2224 C C . ALA A 1 279 ? 34.737 -30.933 -6.276 1.00 87.56 279 ALA A C 1
ATOM 2226 O O . ALA A 1 279 ? 35.817 -31.151 -5.731 1.00 87.56 279 ALA A O 1
ATOM 2227 N N . GLU A 1 280 ? 34.620 -30.044 -7.266 1.00 87.38 280 GLU A N 1
ATOM 2228 C CA . GLU A 1 280 ? 35.707 -29.188 -7.763 1.00 87.38 280 GLU A CA 1
ATOM 2229 C C . GLU A 1 280 ? 35.925 -27.910 -6.913 1.00 87.38 280 GLU A C 1
ATOM 2231 O O . GLU A 1 280 ? 36.741 -27.056 -7.288 1.00 87.38 280 GLU A O 1
ATOM 2236 N N . GLY A 1 281 ? 35.217 -27.775 -5.782 1.00 85.25 281 GLY A N 1
ATOM 2237 C CA . GLY A 1 281 ? 35.368 -26.683 -4.813 1.00 85.25 281 GLY A CA 1
ATOM 2238 C C . GLY A 1 281 ? 34.571 -25.417 -5.137 1.00 85.25 281 GLY A C 1
ATOM 2239 O O . GLY A 1 281 ? 34.994 -24.326 -4.768 1.00 85.25 281 GLY A O 1
ATOM 2240 N N . TRP A 1 282 ? 33.467 -25.537 -5.875 1.00 90.25 282 TRP A N 1
ATOM 2241 C CA . TRP A 1 282 ? 32.556 -24.423 -6.150 1.00 90.25 282 TRP A CA 1
ATOM 2242 C C . TRP A 1 282 ? 31.448 -24.333 -5.097 1.00 90.25 282 TRP A C 1
ATOM 2244 O O . TRP A 1 282 ? 30.989 -25.355 -4.595 1.00 90.25 282 TRP A O 1
ATOM 2254 N N . ASP A 1 283 ? 30.960 -23.120 -4.839 1.00 85.56 283 ASP A N 1
ATOM 2255 C CA . ASP A 1 283 ? 29.850 -22.846 -3.922 1.00 85.56 283 ASP A CA 1
ATOM 2256 C C . ASP A 1 283 ? 28.598 -22.377 -4.671 1.00 85.56 283 ASP A C 1
ATOM 2258 O O . ASP A 1 283 ? 28.676 -21.602 -5.631 1.00 85.56 283 ASP A O 1
ATOM 2262 N N . VAL A 1 284 ? 27.421 -22.786 -4.185 1.00 85.69 284 VAL A N 1
ATOM 2263 C CA . VAL A 1 284 ? 26.127 -22.293 -4.684 1.00 85.69 284 VAL A CA 1
ATOM 2264 C C . VAL A 1 284 ? 25.882 -20.877 -4.180 1.00 85.69 284 VAL A C 1
ATOM 2266 O O . VAL A 1 284 ? 25.889 -20.619 -2.978 1.00 85.69 284 VAL A O 1
ATOM 2269 N N . GLN A 1 285 ? 25.616 -19.960 -5.106 1.00 79.62 285 GLN A N 1
ATOM 2270 C CA . GLN A 1 285 ? 25.278 -18.578 -4.793 1.00 79.62 285 GLN A CA 1
ATOM 2271 C C . GLN A 1 285 ? 23.764 -18.362 -4.751 1.00 79.62 285 GLN A C 1
ATOM 2273 O O . GLN A 1 285 ? 23.255 -17.759 -3.809 1.00 79.62 285 GLN A O 1
ATOM 2278 N N . THR A 1 286 ? 23.038 -18.828 -5.771 1.00 78.69 286 THR A N 1
ATOM 2279 C CA . THR A 1 286 ? 21.571 -18.741 -5.826 1.00 78.69 286 THR A CA 1
ATOM 2280 C C . THR A 1 286 ? 20.990 -19.706 -6.862 1.00 78.69 286 THR A C 1
ATOM 2282 O O . THR A 1 286 ? 21.695 -20.164 -7.763 1.00 78.69 286 THR A O 1
ATOM 2285 N N . VAL A 1 287 ? 19.692 -19.988 -6.756 1.00 79.44 287 VAL A N 1
ATOM 2286 C CA . VAL A 1 287 ? 18.919 -20.731 -7.759 1.00 79.44 287 VAL A CA 1
ATOM 2287 C C . VAL A 1 287 ? 18.051 -19.739 -8.527 1.00 79.44 287 VAL A C 1
ATOM 2289 O O . VAL A 1 287 ? 17.337 -18.929 -7.938 1.00 79.44 287 VAL A O 1
ATOM 2292 N N . LEU A 1 288 ? 18.139 -19.782 -9.852 1.00 75.69 288 LEU A N 1
ATOM 2293 C CA . LEU A 1 288 ? 17.399 -18.904 -10.748 1.00 75.69 288 LEU A CA 1
ATOM 2294 C C . LEU A 1 288 ? 15.959 -19.414 -10.924 1.00 75.69 288 LEU A C 1
ATOM 2296 O O . LEU A 1 288 ? 15.737 -20.625 -10.887 1.00 75.69 288 LEU A O 1
ATOM 2300 N N . PRO A 1 289 ? 14.983 -18.537 -11.224 1.00 68.25 289 PRO A N 1
ATOM 2301 C CA . PRO A 1 289 ? 13.605 -18.949 -11.521 1.00 68.25 289 PRO A CA 1
ATOM 2302 C C . PRO A 1 289 ? 13.475 -19.959 -12.672 1.00 68.25 289 PRO A C 1
ATOM 2304 O O . PRO A 1 289 ? 12.510 -20.713 -12.727 1.00 68.25 289 PRO A O 1
ATOM 2307 N N . SER A 1 290 ? 14.463 -20.008 -13.571 1.00 75.06 290 SER A N 1
ATOM 2308 C CA . SER A 1 290 ? 14.571 -21.014 -14.638 1.00 75.06 290 SER A CA 1
ATOM 2309 C C . SER A 1 290 ? 14.921 -22.431 -14.153 1.00 75.06 290 SER A C 1
ATOM 2311 O O . SER A 1 290 ? 14.987 -23.345 -14.970 1.00 75.06 290 SER A O 1
ATOM 2313 N N . GLY A 1 291 ? 15.203 -22.620 -12.859 1.00 73.00 291 GLY A N 1
ATOM 2314 C CA . GLY A 1 291 ? 15.700 -23.873 -12.281 1.00 73.00 291 GLY A CA 1
ATOM 2315 C C . GLY A 1 291 ? 17.212 -24.079 -12.432 1.00 73.00 291 GLY A C 1
ATOM 2316 O O . GLY A 1 291 ? 17.751 -25.052 -11.917 1.00 73.00 291 GLY A O 1
ATOM 2317 N N . ARG A 1 292 ? 17.923 -23.168 -13.112 1.00 84.31 292 ARG A N 1
ATOM 2318 C CA . ARG A 1 292 ? 19.392 -23.205 -13.207 1.00 84.31 292 ARG A CA 1
ATOM 2319 C C . ARG A 1 292 ? 20.057 -22.645 -11.953 1.00 84.31 292 ARG A C 1
ATOM 2321 O O . ARG A 1 292 ? 19.494 -21.793 -11.270 1.00 84.31 292 ARG A O 1
ATOM 2328 N N . ILE A 1 293 ? 21.284 -23.074 -11.683 1.00 84.44 293 ILE A N 1
ATOM 2329 C CA . ILE A 1 293 ? 21.998 -22.777 -10.439 1.00 84.44 293 ILE A CA 1
ATOM 2330 C C . ILE A 1 293 ? 23.203 -21.893 -10.745 1.00 84.44 293 ILE A C 1
ATOM 2332 O O . ILE A 1 293 ? 24.036 -22.237 -11.583 1.00 84.44 293 ILE A O 1
ATOM 2336 N N . LEU A 1 294 ? 23.293 -20.743 -10.077 1.00 82.94 294 LEU A N 1
ATOM 2337 C CA . LEU A 1 294 ? 24.460 -19.871 -10.127 1.00 82.94 294 LEU A CA 1
ATOM 2338 C C . LEU A 1 294 ? 25.472 -20.329 -9.075 1.00 82.94 294 LEU A C 1
ATOM 2340 O O . LEU A 1 294 ? 25.176 -20.323 -7.879 1.00 82.94 294 LEU A O 1
ATOM 2344 N N . ILE A 1 295 ? 26.666 -20.691 -9.531 1.00 84.44 295 ILE A N 1
ATOM 2345 C CA . ILE A 1 295 ? 27.798 -21.112 -8.707 1.00 84.44 295 ILE A CA 1
ATOM 2346 C C . ILE A 1 295 ? 28.974 -20.145 -8.864 1.00 84.44 295 ILE A C 1
ATOM 2348 O O . ILE A 1 295 ? 29.138 -19.506 -9.909 1.00 84.44 295 ILE A O 1
ATOM 2352 N N . ARG A 1 296 ? 29.816 -20.066 -7.836 1.00 84.94 296 ARG A N 1
ATOM 2353 C CA . ARG A 1 296 ? 31.058 -19.283 -7.824 1.00 84.94 296 ARG A CA 1
ATOM 2354 C C . ARG A 1 296 ? 32.222 -20.121 -7.308 1.00 84.94 296 ARG A C 1
ATOM 2356 O O . ARG A 1 296 ? 31.997 -21.053 -6.535 1.00 84.94 296 ARG A O 1
ATOM 2363 N N . LYS A 1 297 ? 33.444 -19.786 -7.710 1.00 81.69 297 LYS A N 1
ATOM 2364 C CA . LYS A 1 297 ? 34.661 -20.379 -7.149 1.00 81.69 297 LYS A CA 1
ATOM 2365 C C . LYS A 1 297 ? 35.398 -19.316 -6.346 1.00 81.69 297 LYS A C 1
ATOM 2367 O O . LYS A 1 297 ? 35.668 -18.251 -6.890 1.00 81.69 297 LYS A O 1
ATOM 2372 N N . GLY A 1 298 ? 35.640 -19.603 -5.068 1.00 65.06 298 GLY A N 1
ATOM 2373 C CA . GLY A 1 298 ? 36.473 -18.766 -4.202 1.00 65.06 298 GLY A CA 1
ATOM 2374 C C . GLY A 1 298 ? 37.961 -18.960 -4.445 1.00 65.06 298 GLY A C 1
ATOM 2375 O O . GLY A 1 298 ? 38.335 -19.974 -5.083 1.00 65.06 298 GLY A O 1
#

Radius of gyration: 25.55 Å; Cα contacts (8 Å, |Δi|>4): 334; chains: 1; bounding box: 71×58×60 Å

Sequence (298 aa):
PELRIRGSTVEFEKVPTMIRVRASLSKTRLPYFTFLCSEGCTYLKEYLESRLMVGEELTPESPLIAPGERRVNATRKFLWSTKVGAILRGSRRAGKGGPTGIRGAGFDWRPYVLRAYADTALDIAESKGLISHPWRQFFMGHKGDIEARYSTNKGRLPPDMVEEMRAAYKRCEPYLQTISQGREEDPELTTLRTMVESGVLDLSKPNVRNYLIQKLGIEDAEVRVARMRESGLDEHTAFARIVCEELGIEPMRIEASKPESNDDPKRVISEDELERYLAEGWDVQTVLPSGRILIRKG